Protein AF-0000000084950061 (afdb_homodimer)

Solvent-accessible surface area (backbone atoms only — not comparable to full-atom values): 11785 Å² total; per-residue (Å²): 130,71,84,54,41,37,56,68,56,45,36,63,72,48,74,65,34,63,68,57,48,50,51,53,51,51,47,45,62,62,45,47,62,55,38,48,52,46,24,52,50,12,60,75,69,65,34,33,67,55,20,30,55,36,42,61,65,45,42,60,56,29,56,42,35,48,30,58,68,43,36,54,43,43,51,50,52,44,52,50,34,63,52,48,64,46,48,68,47,43,56,51,44,46,51,52,33,51,50,50,50,51,49,23,37,54,50,46,26,65,76,66,70,98,131,75,84,54,43,36,56,66,55,45,36,62,72,47,73,65,36,64,67,58,48,51,50,52,51,50,47,45,61,62,46,46,61,55,40,49,54,47,25,51,50,14,60,75,66,65,34,33,68,55,20,31,55,37,44,62,64,46,41,60,58,29,56,43,35,48,30,59,69,42,35,55,43,42,52,51,51,44,52,50,35,64,52,49,67,46,48,70,46,42,57,50,43,47,50,53,33,51,50,50,49,51,48,24,36,53,50,47,26,64,74,66,71,97

InterPro domains:
  IPR008207 Signal transduction histidine kinase, phosphotransfer (Hpt) domain [PF01627] (23-104)
  IPR008207 Signal transduction histidine kinase, phosphotransfer (Hpt) domain [PS50894] (17-114)
  IPR036641 HPT domain superfamily [G3DSA:1.20.120.160] (5-112)
  IPR036641 HPT domain superfamily [SSF47226] (5-102)

Organism: Flavobacterium frigoris (strain PS1) (NCBI:txid1086011)

Structure (mmCIF, N/CA/C/O backbone):
data_AF-0000000084950061-model_v1
#
loop_
_entity.id
_entity.type
_entity.pdbx_description
1 polymer 'HPt domain-containing protein'
#
loop_
_atom_site.group_PDB
_atom_site.id
_atom_site.type_symbol
_atom_site.label_atom_id
_atom_site.label_alt_id
_atom_site.label_comp_id
_atom_site.label_asym_id
_atom_site.label_entity_id
_atom_site.label_seq_id
_atom_site.pdbx_PDB_ins_code
_atom_site.Cartn_x
_atom_site.Cartn_y
_atom_site.Cartn_z
_atom_site.occupancy
_atom_site.B_iso_or_equiv
_atom_site.auth_seq_id
_atom_site.auth_comp_id
_atom_site.auth_asym_id
_atom_site.auth_atom_id
_atom_site.pdbx_PDB_model_num
ATOM 1 N N . MET A 1 1 ? -12.312 32.562 20.562 1 65.56 1 MET A N 1
ATOM 2 C CA . MET A 1 1 ? -11.742 31.328 21.062 1 65.56 1 MET A CA 1
ATOM 3 C C . MET A 1 1 ? -11.297 30.422 19.906 1 65.56 1 MET A C 1
ATOM 5 O O . MET A 1 1 ? -11.922 30.422 18.844 1 65.56 1 MET A O 1
ATOM 9 N N . ALA A 1 2 ? -10.008 30.016 19.984 1 81.19 2 ALA A N 1
ATOM 10 C CA . ALA A 1 2 ? -9.461 29.219 18.891 1 81.19 2 ALA A CA 1
ATOM 11 C C . ALA A 1 2 ? -10.141 27.844 18.812 1 81.19 2 ALA A C 1
ATOM 13 O O . ALA A 1 2 ? -10.141 27.094 19.781 1 81.19 2 ALA A O 1
ATOM 14 N N . LEU A 1 3 ? -10.969 27.594 17.781 1 89 3 LEU A N 1
ATOM 15 C CA . LEU A 1 3 ? -11.68 26.344 17.578 1 89 3 LEU A CA 1
ATOM 16 C C . LEU A 1 3 ? -10.812 25.328 16.828 1 89 3 LEU A C 1
ATOM 18 O O . LEU A 1 3 ? -10.859 24.125 17.109 1 89 3 LEU A O 1
ATOM 22 N N . ASN A 1 4 ? -9.977 25.875 16.031 1 95.81 4 ASN A N 1
ATOM 23 C CA . ASN A 1 4 ? -9.281 24.984 15.109 1 95.81 4 ASN A CA 1
ATOM 24 C C . ASN A 1 4 ? -7.785 24.922 15.398 1 95.81 4 ASN A C 1
ATOM 26 O O . ASN A 1 4 ? -7.016 24.391 14.602 1 95.81 4 ASN A O 1
ATOM 30 N N . TYR A 1 5 ? -7.379 25.578 16.531 1 97.69 5 TYR A N 1
ATOM 31 C CA . TYR A 1 5 ? -5.984 25.5 16.938 1 97.69 5 TYR A CA 1
ATOM 32 C C . TYR A 1 5 ? -5.844 25.781 18.438 1 97.69 5 TYR A C 1
ATOM 34 O O . TYR A 1 5 ? -6.809 26.188 19.078 1 97.69 5 TYR A O 1
ATOM 42 N N . ASN A 1 6 ? -4.723 25.422 18.953 1 96.94 6 ASN A N 1
ATOM 43 C CA . ASN A 1 6 ? -4.398 25.672 20.359 1 96.94 6 ASN A CA 1
ATOM 44 C C . ASN A 1 6 ? -2.959 26.141 20.531 1 96.94 6 ASN A C 1
ATOM 46 O O . ASN A 1 6 ? -2.021 25.438 20.125 1 96.94 6 ASN A O 1
ATOM 50 N N . LEU A 1 7 ? -2.734 27.281 21.219 1 95.94 7 LEU A N 1
ATOM 51 C CA . LEU A 1 7 ? -1.405 27.875 21.281 1 95.94 7 LEU A CA 1
ATOM 52 C C . LEU A 1 7 ? -0.776 27.656 22.656 1 95.94 7 LEU A C 1
ATOM 54 O O . LEU A 1 7 ? 0.291 28.203 22.953 1 95.94 7 LEU A O 1
ATOM 58 N N . SER A 1 8 ? -1.409 26.844 23.5 1 95.38 8 SER A N 1
ATOM 59 C CA . SER A 1 8 ? -0.907 26.641 24.859 1 95.38 8 SER A CA 1
ATOM 60 C C . SER A 1 8 ? 0.552 26.188 24.859 1 95.38 8 SER A C 1
ATOM 62 O O . SER A 1 8 ? 1.372 26.719 25.609 1 95.38 8 SER A O 1
ATOM 64 N N . LYS A 1 9 ? 0.896 25.281 23.984 1 95.56 9 LYS A N 1
ATOM 65 C CA . LYS A 1 9 ? 2.262 24.766 23.906 1 95.56 9 LYS A CA 1
ATOM 66 C C . LYS A 1 9 ? 3.219 25.844 23.391 1 95.56 9 LYS A C 1
ATOM 68 O O . LYS A 1 9 ? 4.348 25.953 23.875 1 95.56 9 LYS A O 1
ATOM 73 N N . VAL A 1 10 ? 2.793 26.625 22.438 1 95.25 10 VAL A N 1
ATOM 74 C CA . VAL A 1 10 ? 3.633 27.656 21.844 1 95.25 10 VAL A CA 1
ATOM 75 C C . VAL A 1 10 ? 3.965 28.719 22.891 1 95.25 10 VAL A C 1
ATOM 77 O O . VAL A 1 10 ? 5.117 29.125 23.016 1 95.25 10 VAL A O 1
ATOM 80 N N . TYR A 1 11 ? 2.986 29.078 23.641 1 94.75 11 TYR A N 1
ATOM 81 C CA . TYR A 1 11 ? 3.205 30.094 24.672 1 94.75 11 TYR A CA 1
ATOM 82 C C . TYR A 1 11 ? 4.082 29.547 25.797 1 94.75 11 TYR A C 1
ATOM 84 O O . TYR A 1 11 ? 4.949 30.25 26.312 1 94.75 11 TYR A O 1
ATOM 92 N N . ALA A 1 12 ? 3.879 28.234 26.062 1 93.44 12 ALA A N 1
ATOM 93 C CA . ALA A 1 12 ? 4.684 27.609 27.109 1 93.44 12 ALA A CA 1
ATOM 94 C C . ALA A 1 12 ? 6.156 27.547 26.703 1 93.44 12 ALA A C 1
ATOM 96 O O . ALA A 1 12 ? 7.039 27.828 27.516 1 93.44 12 ALA A O 1
ATOM 97 N N . LEU A 1 13 ? 6.367 27.312 25.516 1 91.75 13 LEU A N 1
ATOM 98 C CA . LEU A 1 13 ? 7.723 27.172 25 1 91.75 13 LEU A CA 1
ATOM 99 C C . LEU A 1 13 ? 8.414 28.516 24.875 1 91.75 13 LEU A C 1
ATOM 101 O O . LEU A 1 13 ? 9.641 28.609 24.984 1 91.75 13 LEU A O 1
ATOM 105 N N . SER A 1 14 ? 7.676 29.469 24.625 1 89.62 14 SER A N 1
ATOM 106 C CA . SER A 1 14 ? 8.242 30.781 24.328 1 89.62 14 SER A CA 1
ATOM 107 C C . SER A 1 14 ? 8.234 31.672 25.562 1 89.62 14 SER A C 1
ATOM 109 O O . SER A 1 14 ? 8.648 32.844 25.516 1 89.62 14 SER A O 1
ATOM 111 N N . ASP A 1 15 ? 7.863 31.188 26.734 1 92 15 ASP A N 1
ATOM 112 C CA . ASP A 1 15 ? 7.672 32 27.938 1 92 15 ASP A CA 1
ATOM 113 C C . ASP A 1 15 ? 6.828 33.219 27.625 1 92 15 ASP A C 1
ATOM 115 O O . ASP A 1 15 ? 7.242 34.344 27.922 1 92 15 ASP A O 1
ATOM 119 N N . ASN A 1 16 ? 5.73 32.969 26.828 1 89.44 16 ASN A N 1
ATOM 120 C CA . ASN A 1 16 ? 4.711 33.969 26.5 1 89.44 16 ASN A CA 1
ATOM 121 C C . ASN A 1 16 ? 5.277 35.094 25.641 1 89.44 16 ASN A C 1
ATOM 123 O O . ASN A 1 16 ? 4.941 36.281 25.828 1 89.44 16 ASN A O 1
ATOM 127 N N . ASP A 1 17 ? 6.18 34.812 24.766 1 91.44 17 ASP A N 1
ATOM 128 C CA . ASP A 1 17 ? 6.75 35.75 23.812 1 91.44 17 ASP A CA 1
ATOM 129 C C . ASP A 1 17 ? 5.855 35.906 22.578 1 91.44 17 ASP A C 1
ATOM 131 O O . ASP A 1 17 ? 5.875 35.031 21.688 1 91.44 17 ASP A O 1
ATOM 135 N N . SER A 1 18 ? 5.137 36.969 22.469 1 91.69 18 SER A N 1
ATOM 136 C CA . SER A 1 18 ? 4.184 37.219 21.391 1 91.69 18 SER A CA 1
ATOM 137 C C . SER A 1 18 ? 4.879 37.281 20.047 1 91.69 18 SER A C 1
ATOM 139 O O . SER A 1 18 ? 4.305 36.906 19.016 1 91.69 18 SER A O 1
ATOM 141 N N . GLU A 1 19 ? 6.055 37.812 20.094 1 93.88 19 GLU A N 1
ATOM 142 C CA . GLU A 1 19 ? 6.812 37.875 18.844 1 93.88 19 GLU A CA 1
ATOM 143 C C . GLU A 1 19 ? 7.129 36.469 18.328 1 93.88 19 GLU A C 1
ATOM 145 O O . GLU A 1 19 ? 7.016 36.219 17.125 1 93.88 19 GLU A O 1
ATOM 150 N N . PHE A 1 20 ? 7.547 35.656 19.234 1 93.56 20 PHE A N 1
ATOM 151 C CA . PHE A 1 20 ? 7.82 34.25 18.891 1 93.56 20 PHE A CA 1
ATOM 152 C C . PHE A 1 20 ? 6.559 33.562 18.375 1 93.56 20 PHE A C 1
ATOM 154 O O . PHE A 1 20 ? 6.605 32.844 17.391 1 93.56 20 PHE A O 1
ATOM 161 N N . VAL A 1 21 ? 5.457 33.719 19.016 1 94.5 21 VAL A N 1
ATOM 162 C CA . VAL A 1 21 ? 4.184 33.125 18.625 1 94.5 21 VAL A CA 1
ATOM 163 C C . VAL A 1 21 ? 3.828 33.562 17.203 1 94.5 21 VAL A C 1
ATOM 165 O O . VAL A 1 21 ? 3.467 32.719 16.375 1 94.5 21 VAL A O 1
ATOM 168 N N . ASN A 1 22 ? 3.955 34.875 16.969 1 95 22 ASN A N 1
ATOM 169 C CA . ASN A 1 22 ? 3.633 35.406 15.641 1 95 22 ASN A CA 1
ATOM 170 C C . ASN A 1 22 ? 4.516 34.781 14.562 1 95 22 ASN A C 1
ATOM 172 O O . ASN A 1 22 ? 4.055 34.531 13.445 1 95 22 ASN A O 1
ATOM 176 N N . GLU A 1 23 ? 5.742 34.562 14.914 1 94.69 23 GLU A N 1
ATOM 177 C CA . GLU A 1 23 ? 6.656 33.906 13.969 1 94.69 23 GLU A CA 1
ATOM 178 C C . GLU A 1 23 ? 6.199 32.5 13.617 1 94.69 23 GLU A C 1
ATOM 180 O O . GLU A 1 23 ? 6.188 32.125 12.445 1 94.69 23 GLU A O 1
ATOM 185 N N . ILE A 1 24 ? 5.883 31.797 14.617 1 95.31 24 ILE A N 1
ATOM 186 C CA . ILE A 1 24 ? 5.445 30.422 14.422 1 95.31 24 ILE A CA 1
ATOM 187 C C . ILE A 1 24 ? 4.16 30.391 13.602 1 95.31 24 ILE A C 1
ATOM 189 O O . ILE A 1 24 ? 4.016 29.578 12.68 1 95.31 24 ILE A O 1
ATOM 193 N N . LEU A 1 25 ? 3.223 31.25 13.93 1 96.81 25 LEU A N 1
ATOM 194 C CA . LEU A 1 25 ? 1.946 31.297 13.227 1 96.81 25 LEU A CA 1
ATOM 195 C C . LEU A 1 25 ? 2.148 31.688 11.766 1 96.81 25 LEU A C 1
ATOM 197 O O . LEU A 1 25 ? 1.492 31.141 10.875 1 96.81 25 LEU A O 1
ATOM 201 N N . THR A 1 26 ? 3.031 32.625 11.57 1 96.81 26 THR A N 1
ATOM 202 C CA . THR A 1 26 ? 3.318 33.062 10.203 1 96.81 26 THR A CA 1
ATOM 203 C C . THR A 1 26 ? 3.908 31.906 9.391 1 96.81 26 THR A C 1
ATOM 205 O O . THR A 1 26 ? 3.506 31.688 8.25 1 96.81 26 THR A O 1
ATOM 208 N N . LEU A 1 27 ? 4.828 31.219 10.023 1 95.19 27 LEU A N 1
ATOM 209 C CA . LEU A 1 27 ? 5.406 30.047 9.359 1 95.19 27 LEU A CA 1
ATOM 210 C C . LEU A 1 27 ? 4.336 29.016 9.055 1 95.19 27 LEU A C 1
ATOM 212 O O . LEU A 1 27 ? 4.316 28.438 7.965 1 95.19 27 LEU A O 1
ATOM 216 N N . PHE A 1 28 ? 3.492 28.812 9.945 1 97.75 28 PHE A N 1
ATOM 217 C CA . PHE A 1 28 ? 2.422 27.828 9.781 1 97.75 28 PHE A CA 1
ATOM 218 C C . PHE A 1 28 ? 1.52 28.203 8.609 1 97.75 28 PHE A C 1
ATOM 220 O O . PHE A 1 28 ? 1.294 27.391 7.707 1 97.75 28 PHE A O 1
ATOM 227 N N . VAL A 1 29 ? 1.008 29.422 8.555 1 97.81 29 VAL A N 1
ATOM 228 C CA . VAL A 1 29 ? -0.005 29.828 7.586 1 97.81 29 VAL A CA 1
ATOM 229 C C . VAL A 1 29 ? 0.624 29.953 6.199 1 97.81 29 VAL A C 1
ATOM 231 O O . VAL A 1 29 ? -0.071 29.844 5.184 1 97.81 29 VAL A O 1
ATOM 234 N N . THR A 1 30 ? 1.966 30.094 6.125 1 96.81 30 THR A N 1
ATOM 235 C CA . THR A 1 30 ? 2.604 30.312 4.832 1 96.81 30 THR A CA 1
ATOM 236 C C . THR A 1 30 ? 3.229 29.016 4.316 1 96.81 30 THR A C 1
ATOM 238 O O . THR A 1 30 ? 3.109 28.688 3.133 1 96.81 30 THR A O 1
ATOM 241 N N . GLU A 1 31 ? 3.814 28.188 5.168 1 97 31 GLU A N 1
ATOM 242 C CA . GLU A 1 31 ? 4.633 27.062 4.715 1 97 31 GLU A CA 1
ATOM 243 C C . GLU A 1 31 ? 3.852 25.75 4.766 1 97 31 GLU A C 1
ATOM 245 O O . GLU A 1 31 ? 3.949 24.922 3.852 1 97 31 GLU A O 1
ATOM 250 N N . VAL A 1 32 ? 3.047 25.531 5.801 1 97.69 32 VAL A N 1
ATOM 251 C CA . VAL A 1 32 ? 2.422 24.234 6.035 1 97.69 32 VAL A CA 1
ATOM 252 C C . VAL A 1 32 ? 1.444 23.922 4.906 1 97.69 32 VAL A C 1
ATOM 254 O O . VAL A 1 32 ? 1.427 22.812 4.383 1 97.69 32 VAL A O 1
ATOM 257 N N . PRO A 1 33 ? 0.64 24.875 4.387 1 97.19 33 PRO A N 1
ATOM 258 C CA . PRO A 1 33 ? -0.224 24.578 3.244 1 97.19 33 PRO A CA 1
ATOM 259 C C . PRO A 1 33 ? 0.564 24.172 2 1 97.19 33 PRO A C 1
ATOM 261 O O . PRO A 1 33 ? 0.126 23.297 1.245 1 97.19 33 PRO A O 1
ATOM 264 N N . GLU A 1 34 ? 1.703 24.781 1.8 1 97.06 34 GLU A N 1
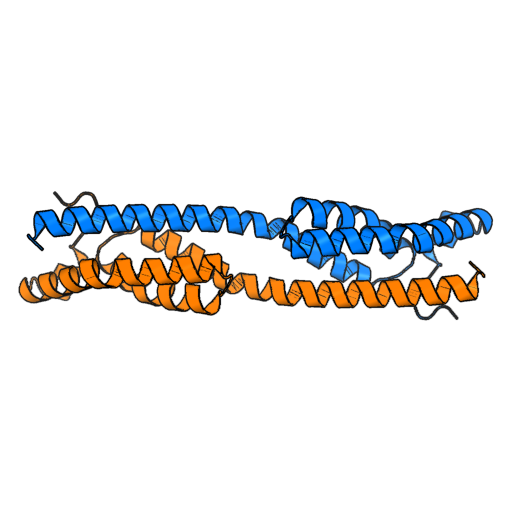ATOM 265 C CA . GLU A 1 34 ? 2.551 24.406 0.673 1 97.06 34 GLU A CA 1
ATOM 266 C C . GLU A 1 34 ? 3.094 22.984 0.837 1 97.06 34 GLU A C 1
ATOM 268 O O . GLU A 1 34 ? 3.162 22.234 -0.13 1 97.06 34 GLU A O 1
ATOM 273 N N . ASP A 1 35 ? 3.502 22.719 2.059 1 97.88 35 ASP A N 1
ATOM 274 C CA . ASP A 1 35 ? 4.008 21.375 2.342 1 97.88 35 ASP A CA 1
ATOM 275 C C . ASP A 1 35 ? 2.916 20.328 2.148 1 97.88 35 ASP A C 1
ATOM 277 O O . ASP A 1 35 ? 3.189 19.219 1.68 1 97.88 35 ASP A O 1
ATOM 281 N N . LEU A 1 36 ? 1.672 20.656 2.469 1 97.25 36 LEU A N 1
ATOM 282 C CA . LEU A 1 36 ? 0.536 19.766 2.256 1 97.25 36 LEU A CA 1
ATOM 283 C C . LEU A 1 36 ? 0.372 19.438 0.776 1 97.25 36 LEU A C 1
ATOM 285 O O . LEU A 1 36 ? 0.065 18.297 0.42 1 97.25 36 LEU A O 1
ATOM 289 N N . ALA A 1 37 ? 0.561 20.406 -0.074 1 96.69 37 ALA A N 1
ATOM 290 C CA . ALA A 1 37 ? 0.469 20.172 -1.514 1 96.69 37 ALA A CA 1
ATOM 291 C C . ALA A 1 37 ? 1.509 19.156 -1.979 1 96.69 37 ALA A C 1
ATOM 293 O O . ALA A 1 37 ? 1.237 18.344 -2.865 1 96.69 37 ALA A O 1
ATOM 294 N N . GLN A 1 38 ? 2.674 19.25 -1.351 1 96.88 38 GLN A N 1
ATOM 295 C CA . GLN A 1 38 ? 3.734 18.297 -1.688 1 96.88 38 GLN A CA 1
ATOM 296 C C . GLN A 1 38 ? 3.381 16.891 -1.235 1 96.88 38 GLN A C 1
ATOM 298 O O . GLN A 1 38 ? 3.688 15.914 -1.925 1 96.88 38 GLN A O 1
ATOM 303 N N . ILE A 1 39 ? 2.75 16.766 -0.145 1 96.38 39 ILE A N 1
ATOM 304 C CA . ILE A 1 39 ? 2.285 15.461 0.324 1 96.38 39 ILE A CA 1
ATOM 305 C C . ILE A 1 39 ? 1.285 14.883 -0.673 1 96.38 39 ILE A C 1
ATOM 307 O O . ILE A 1 39 ? 1.389 13.711 -1.058 1 96.38 39 ILE A O 1
ATOM 311 N N . LYS A 1 40 ? 0.357 15.75 -1.06 1 95.38 40 LYS A N 1
ATOM 312 C CA . LYS A 1 40 ? -0.641 15.328 -2.037 1 95.38 40 LYS A CA 1
ATOM 313 C C . LYS A 1 40 ? 0.023 14.812 -3.312 1 95.38 40 LYS A C 1
ATOM 315 O O . LYS A 1 40 ? -0.372 13.773 -3.85 1 95.38 40 LYS A O 1
ATOM 320 N N . GLU A 1 41 ? 0.97 15.555 -3.746 1 94.62 41 GLU A N 1
ATOM 321 C CA . GLU A 1 41 ? 1.699 15.156 -4.945 1 94.62 41 GLU A CA 1
ATOM 322 C C . GLU A 1 41 ? 2.381 13.805 -4.758 1 94.62 41 GLU A C 1
ATOM 324 O O . GLU A 1 41 ? 2.365 12.969 -5.656 1 94.62 41 GLU A O 1
ATOM 329 N N . GLY A 1 42 ? 3.002 13.641 -3.598 1 90.12 42 GLY A N 1
ATOM 330 C CA . GLY A 1 42 ? 3.635 12.367 -3.297 1 90.12 42 GLY A CA 1
ATOM 331 C C . GLY A 1 42 ? 2.656 11.211 -3.277 1 90.12 42 GLY A C 1
ATOM 332 O O . GLY A 1 42 ? 2.951 10.133 -3.805 1 90.12 42 GLY A O 1
ATOM 333 N N . ILE A 1 43 ? 1.479 11.422 -2.748 1 86 43 ILE A N 1
ATOM 334 C CA . ILE A 1 43 ? 0.444 10.391 -2.695 1 86 43 ILE A CA 1
ATOM 335 C C . ILE A 1 43 ? -0.021 10.055 -4.109 1 86 43 ILE A C 1
ATOM 337 O O . ILE A 1 43 ? -0.125 8.883 -4.469 1 86 43 ILE A O 1
ATOM 341 N N . LYS A 1 44 ? -0.208 11.086 -4.883 1 84.12 44 LYS A N 1
ATOM 342 C CA . LYS A 1 44 ? -0.708 10.906 -6.242 1 84.12 44 LYS A CA 1
ATOM 343 C C . LYS A 1 44 ? 0.292 10.133 -7.098 1 84.12 44 LYS A C 1
ATOM 345 O O . LYS A 1 44 ? -0.093 9.258 -7.875 1 84.12 44 LYS A O 1
ATOM 350 N N . LYS A 1 45 ? 1.522 10.422 -6.93 1 81.94 45 LYS A N 1
ATOM 351 C CA . LYS A 1 45 ? 2.572 9.836 -7.758 1 81.94 45 LYS A CA 1
ATOM 352 C C . LYS A 1 45 ? 3.119 8.555 -7.125 1 81.94 45 LYS A C 1
ATOM 354 O O . LYS A 1 45 ? 4.098 7.984 -7.613 1 81.94 45 LYS A O 1
ATOM 359 N N . LYS A 1 46 ? 2.619 8.203 -5.941 1 75.69 46 LYS A N 1
ATOM 360 C CA . LYS A 1 46 ? 3.072 7.039 -5.184 1 75.69 46 LYS A CA 1
ATOM 361 C C . LYS A 1 46 ? 4.539 7.18 -4.789 1 75.69 46 LYS A C 1
ATOM 363 O O . LYS A 1 46 ? 5.281 6.199 -4.781 1 75.69 46 LYS A O 1
ATOM 368 N N . ASP A 1 47 ? 4.98 8.328 -4.781 1 83.5 47 ASP A N 1
ATOM 369 C CA . ASP A 1 47 ? 6.297 8.625 -4.234 1 83.5 47 ASP A CA 1
ATOM 370 C C . ASP A 1 47 ? 6.258 8.68 -2.707 1 83.5 47 ASP A C 1
ATOM 372 O O . ASP A 1 47 ? 6.164 9.766 -2.123 1 83.5 47 ASP A O 1
ATOM 376 N N . HIS A 1 48 ? 6.348 7.508 -2.104 1 84.62 48 HIS A N 1
ATOM 377 C CA . HIS A 1 48 ? 6.188 7.355 -0.662 1 84.62 48 HIS A CA 1
ATOM 378 C C . HIS A 1 48 ? 7.254 8.141 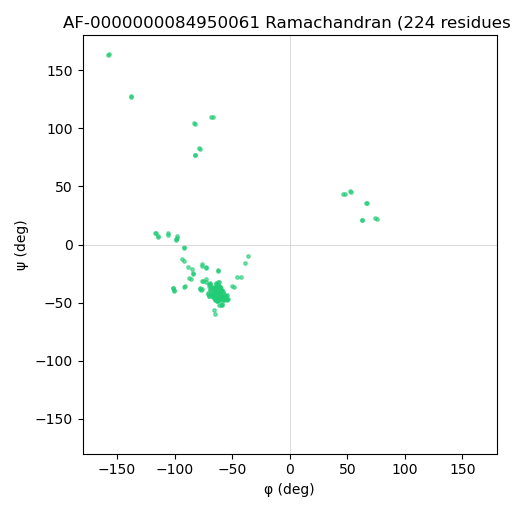0.096 1 84.62 48 HIS A C 1
ATOM 380 O O . HIS A 1 48 ? 6.973 8.727 1.144 1 84.62 48 HIS A O 1
ATOM 386 N N . LYS A 1 49 ? 8.422 8.062 -0.512 1 88.5 49 LYS A N 1
ATOM 387 C CA . LYS A 1 49 ? 9.523 8.773 0.135 1 88.5 49 LYS A CA 1
ATOM 388 C C . LYS A 1 49 ? 9.242 10.273 0.2 1 88.5 49 LYS A C 1
ATOM 390 O O . LYS A 1 49 ? 9.461 10.906 1.235 1 88.5 49 LYS A O 1
ATOM 395 N N . HIS A 1 50 ? 8.766 10.812 -0.89 1 93.56 50 HIS A N 1
ATOM 396 C CA . HIS A 1 50 ? 8.43 12.227 -0.98 1 93.56 50 HIS A CA 1
ATOM 397 C C . HIS A 1 50 ? 7.305 12.594 -0.019 1 93.56 50 HIS A C 1
ATOM 399 O O . HIS A 1 50 ? 7.406 13.57 0.724 1 93.56 50 HIS A O 1
ATOM 405 N N . ALA A 1 51 ? 6.215 11.828 0.007 1 93.19 51 ALA A N 1
ATOM 406 C CA . ALA A 1 51 ? 5.09 12.055 0.91 1 93.19 51 ALA A CA 1
ATOM 407 C C . ALA A 1 51 ? 5.535 11.992 2.367 1 93.19 51 ALA A C 1
ATOM 409 O O . ALA A 1 51 ? 5.141 12.836 3.18 1 93.19 51 ALA A O 1
ATOM 410 N N . TYR A 1 52 ? 6.43 11.062 2.66 1 93.88 52 TYR A N 1
ATOM 411 C CA . TYR A 1 52 ? 6.926 10.906 4.023 1 93.88 52 TYR A CA 1
ATOM 412 C C . TYR A 1 52 ? 7.715 12.133 4.461 1 93.88 52 TYR A C 1
ATOM 414 O O . TYR A 1 52 ? 7.523 12.641 5.57 1 93.88 52 TYR A O 1
ATOM 422 N N . ALA A 1 53 ? 8.609 12.555 3.615 1 96.12 53 ALA A N 1
ATOM 423 C CA . ALA A 1 53 ? 9.484 13.672 3.949 1 96.12 53 ALA A CA 1
ATOM 424 C C . ALA A 1 53 ? 8.68 14.914 4.336 1 96.12 53 ALA A C 1
ATOM 426 O O . ALA A 1 53 ? 8.969 15.562 5.344 1 96.12 53 ALA A O 1
ATOM 427 N N . TYR A 1 54 ? 7.688 15.203 3.596 1 97.69 54 TYR A N 1
ATOM 428 C CA . TYR A 1 54 ? 6.902 16.406 3.852 1 97.69 54 TYR A CA 1
ATOM 429 C C . TYR A 1 54 ? 5.938 16.188 5.016 1 97.69 54 TYR A C 1
ATOM 431 O O . TYR A 1 54 ? 5.676 17.109 5.793 1 97.69 54 TYR A O 1
ATOM 439 N N . ALA A 1 55 ? 5.379 14.992 5.117 1 96.94 55 ALA A N 1
ATOM 440 C CA . ALA A 1 55 ? 4.562 14.672 6.289 1 96.94 55 ALA A CA 1
ATOM 441 C C . ALA A 1 55 ? 5.367 14.836 7.574 1 96.94 55 ALA A C 1
ATOM 443 O O . ALA A 1 55 ? 4.898 15.461 8.531 1 96.94 55 ALA A O 1
ATOM 444 N N . HIS A 1 56 ? 6.578 14.328 7.582 1 96.81 56 HIS A N 1
ATOM 445 C CA . HIS A 1 56 ? 7.473 14.375 8.734 1 96.81 56 HIS A CA 1
ATOM 446 C C . HIS A 1 56 ? 7.848 15.812 9.07 1 96.81 56 HIS A C 1
ATOM 448 O O . HIS A 1 56 ? 8.016 16.156 10.25 1 96.81 56 HIS A O 1
ATOM 454 N N . LYS A 1 57 ? 7.953 16.625 8.047 1 97.31 57 LYS A N 1
ATOM 455 C CA . LYS A 1 57 ? 8.328 18.031 8.188 1 97.31 57 LYS A CA 1
ATOM 456 C C . LYS A 1 57 ? 7.242 18.812 8.922 1 97.31 57 LYS A C 1
ATOM 458 O O . LYS A 1 57 ? 7.543 19.672 9.75 1 97.31 57 LYS A O 1
ATOM 463 N N . ILE A 1 58 ? 5.945 18.5 8.633 1 97.31 58 ILE A N 1
ATOM 464 C CA . ILE A 1 58 ? 4.895 19.359 9.18 1 97.31 58 ILE A CA 1
ATOM 465 C C . ILE A 1 58 ? 4.406 18.781 10.508 1 97.31 58 ILE A C 1
ATOM 467 O O . ILE A 1 58 ? 3.717 19.469 11.266 1 97.31 58 ILE A O 1
ATOM 471 N N . LYS A 1 59 ? 4.773 17.594 10.805 1 97.31 59 LYS A N 1
ATOM 472 C CA . LYS A 1 59 ? 4.305 16.859 11.977 1 97.31 59 LYS A CA 1
ATOM 473 C C . LYS A 1 59 ? 4.555 17.672 13.258 1 97.31 59 LYS A C 1
ATOM 475 O O . LYS A 1 59 ? 3.639 17.875 14.047 1 97.31 59 LYS A O 1
ATOM 480 N N . PRO A 1 60 ? 5.746 18.25 13.484 1 96.62 60 PRO A N 1
ATOM 481 C CA . PRO A 1 60 ? 6 18.984 14.719 1 96.62 60 PRO A CA 1
ATOM 482 C C . PRO A 1 60 ? 5.145 20.25 14.836 1 96.62 60 PRO A C 1
ATOM 484 O O . PRO A 1 60 ? 4.719 20.609 15.938 1 96.62 60 PRO A O 1
ATOM 487 N N . THR A 1 61 ? 4.93 20.891 13.758 1 96.88 61 THR A N 1
ATOM 488 C CA . THR A 1 61 ? 4.137 22.125 13.758 1 96.88 61 THR A CA 1
ATOM 489 C C . THR A 1 61 ? 2.689 21.828 14.148 1 96.88 61 THR A C 1
ATOM 491 O O . THR A 1 61 ? 2.07 22.594 14.891 1 96.88 61 THR A O 1
ATOM 494 N N . LEU A 1 62 ? 2.182 20.703 13.688 1 97.5 62 LEU A N 1
ATOM 495 C CA . LEU A 1 62 ? 0.821 20.297 14.031 1 97.5 62 LEU A CA 1
ATOM 496 C C . LEU A 1 62 ? 0.693 20.031 15.523 1 97.5 62 LEU A C 1
ATOM 498 O O . LEU A 1 62 ? -0.307 20.406 16.141 1 97.5 62 LEU A O 1
ATOM 502 N N . ASP A 1 63 ? 1.7 19.406 16.047 1 96.81 63 ASP A N 1
ATOM 503 C CA . ASP A 1 63 ? 1.729 19.156 17.484 1 96.81 63 ASP A CA 1
ATOM 504 C C . ASP A 1 63 ? 1.778 20.469 18.266 1 96.81 63 ASP A C 1
ATOM 506 O O . ASP A 1 63 ? 1.026 20.656 19.219 1 96.81 63 ASP A O 1
ATOM 510 N N . LEU A 1 64 ? 2.617 21.406 17.859 1 96.12 64 LEU A N 1
ATOM 511 C CA . LEU A 1 64 ? 2.816 22.688 18.531 1 96.12 64 LEU A CA 1
ATOM 512 C C . LEU A 1 64 ? 1.526 23.5 18.531 1 96.12 64 LEU A C 1
ATOM 514 O O . LEU A 1 64 ? 1.232 24.203 19.516 1 96.12 64 LEU A O 1
ATOM 518 N N . LEU A 1 65 ? 0.744 23.344 17.5 1 97.44 65 LEU A N 1
ATOM 519 C CA . LEU A 1 65 ? -0.432 24.188 17.359 1 97.44 65 LEU A CA 1
ATOM 520 C C . LEU A 1 65 ? -1.688 23.469 17.828 1 97.44 65 LEU A C 1
ATOM 522 O O . LEU A 1 65 ? -2.801 23.969 17.672 1 97.44 65 LEU A O 1
ATOM 526 N N . GLY A 1 66 ? -1.478 22.281 18.359 1 97 66 GLY A N 1
ATOM 527 C CA . GLY A 1 66 ? -2.572 21.547 18.984 1 97 66 GLY A CA 1
ATOM 528 C C . GLY A 1 66 ? -3.541 20.953 17.984 1 97 66 GLY A C 1
ATOM 529 O O . GLY A 1 66 ? -4.727 20.781 18.281 1 97 66 GLY A O 1
ATOM 530 N N . LEU A 1 67 ? -3.127 20.75 16.828 1 97.12 67 LEU A N 1
ATOM 531 C CA . LEU A 1 67 ? -3.943 20.047 15.844 1 97.12 67 LEU A CA 1
ATOM 532 C C . LEU A 1 67 ? -3.82 18.531 16.016 1 97.12 67 LEU A C 1
ATOM 534 O O . LEU A 1 67 ? -3.234 17.844 15.18 1 97.12 67 LEU A O 1
ATOM 538 N N . ASN A 1 68 ? -4.496 18.016 17.016 1 96.06 68 ASN A N 1
ATOM 539 C CA . ASN A 1 68 ? -4.266 16.656 17.484 1 96.06 68 ASN A CA 1
ATOM 540 C C . ASN A 1 68 ? -4.781 15.617 16.5 1 96.06 68 ASN A C 1
ATOM 542 O O . ASN A 1 68 ? -4.129 14.602 16.266 1 96.06 68 ASN A O 1
ATOM 546 N N . VAL A 1 69 ? -5.945 15.867 15.945 1 95.62 69 VAL A N 1
ATOM 547 C CA . VAL A 1 69 ? -6.504 14.914 14.992 1 95.62 69 VAL A CA 1
ATOM 548 C C . VAL A 1 69 ? -5.621 14.852 13.75 1 95.62 69 VAL A C 1
ATOM 550 O O . VAL A 1 69 ? -5.273 13.766 13.281 1 95.62 69 VAL A O 1
ATOM 553 N N . ALA A 1 70 ? -5.242 16.016 13.234 1 97.12 70 ALA A N 1
ATOM 554 C CA . ALA A 1 70 ? -4.352 16.062 12.078 1 97.12 70 ALA A CA 1
ATOM 555 C C . ALA A 1 70 ? -3.014 15.398 12.398 1 97.12 70 ALA A C 1
ATOM 557 O O . ALA A 1 70 ? -2.428 14.727 11.539 1 97.12 70 ALA A O 1
ATOM 558 N N . PHE A 1 71 ? -2.52 15.57 13.633 1 96.81 71 PHE A N 1
ATOM 559 C CA . PHE A 1 71 ? -1.268 14.969 14.07 1 96.81 71 PHE A CA 1
ATOM 560 C C . PHE A 1 71 ? -1.352 13.445 14 1 96.81 71 PHE A C 1
ATOM 562 O O . PHE A 1 71 ? -0.467 12.797 13.438 1 96.81 71 PHE A O 1
ATOM 569 N N . GLU A 1 72 ? -2.393 12.859 14.477 1 95.56 72 GLU A N 1
ATOM 570 C CA . GLU A 1 72 ? -2.58 11.414 14.445 1 95.56 72 GLU A CA 1
ATOM 571 C C . GLU A 1 72 ? -2.701 10.906 13.008 1 95.56 72 GLU A C 1
ATOM 573 O O . GLU A 1 72 ? -2.189 9.836 12.68 1 95.56 72 GLU A O 1
ATOM 578 N N . GLU A 1 73 ? -3.379 11.688 12.25 1 95.75 73 GLU A N 1
ATOM 579 C CA . GLU A 1 73 ? -3.582 11.289 10.867 1 95.75 73 GLU A CA 1
ATOM 580 C C . GLU A 1 73 ? -2.281 11.367 10.07 1 95.75 73 GLU A C 1
ATOM 582 O O . GLU A 1 73 ? -2.049 10.57 9.164 1 95.75 73 GLU A O 1
ATOM 587 N N . ILE A 1 74 ? -1.411 12.336 10.398 1 96.62 74 ILE A N 1
ATOM 588 C CA . ILE A 1 74 ? -0.097 12.414 9.773 1 96.62 74 ILE A CA 1
ATOM 589 C C . ILE A 1 74 ? 0.717 11.172 10.117 1 96.62 74 ILE A C 1
ATOM 591 O O . ILE A 1 74 ? 1.474 10.664 9.289 1 96.62 74 ILE A O 1
ATOM 595 N N . LEU A 1 75 ? 0.565 10.711 11.375 1 93.81 75 LEU A N 1
ATOM 596 C CA . LEU A 1 75 ? 1.236 9.477 11.781 1 93.81 75 LEU A CA 1
ATOM 597 C C . LEU A 1 75 ? 0.765 8.297 10.93 1 93.81 75 LEU A C 1
ATOM 599 O O . LEU A 1 75 ? 1.567 7.449 10.539 1 93.81 75 LEU A O 1
ATOM 603 N N . GLN A 1 76 ? -0.514 8.305 10.609 1 88.12 76 GLN A N 1
ATOM 604 C CA . GLN A 1 76 ? -1.062 7.27 9.742 1 88.12 76 GLN A CA 1
ATOM 605 C C . GLN A 1 76 ? -0.482 7.367 8.336 1 88.12 76 GLN A C 1
ATOM 607 O O . GLN A 1 76 ? -0.158 6.348 7.723 1 88.12 76 GLN A O 1
ATOM 612 N N . LEU A 1 77 ? -0.42 8.547 7.863 1 90.62 77 LEU A N 1
ATOM 613 C CA . LEU A 1 77 ? 0.147 8.789 6.543 1 90.62 77 LEU A CA 1
ATOM 614 C C . LEU A 1 77 ? 1.604 8.344 6.488 1 90.62 77 LEU A C 1
ATOM 616 O O . LEU A 1 77 ? 2.02 7.68 5.531 1 90.62 77 LEU A O 1
ATOM 620 N N . GLU A 1 78 ? 2.385 8.695 7.578 1 90.94 78 GLU A N 1
ATOM 621 C CA . GLU A 1 78 ? 3.779 8.266 7.645 1 90.94 78 GLU A CA 1
ATOM 622 C C . GLU A 1 78 ? 3.889 6.746 7.66 1 90.94 78 GLU A C 1
ATOM 624 O O . GLU A 1 78 ? 4.762 6.172 7.004 1 90.94 78 GLU A O 1
ATOM 629 N N . ALA A 1 79 ? 3.031 6.074 8.312 1 83.62 79 ALA A N 1
ATOM 630 C CA . ALA A 1 79 ? 3.016 4.617 8.375 1 83.62 79 ALA A CA 1
ATOM 631 C C . ALA A 1 79 ? 2.734 4.008 7.008 1 83.62 79 ALA A C 1
ATOM 633 O O . ALA A 1 79 ? 3.363 3.023 6.617 1 83.62 79 ALA A O 1
ATOM 634 N N . TRP A 1 80 ? 1.836 4.629 6.363 1 80.19 80 TRP A N 1
ATOM 635 C CA . TRP A 1 80 ? 1.483 4.168 5.023 1 80.19 80 TRP A CA 1
ATOM 636 C C . TRP A 1 80 ? 2.684 4.254 4.086 1 80.19 80 TRP A C 1
ATOM 638 O O . TRP A 1 80 ? 2.893 3.367 3.254 1 80.19 80 TRP A O 1
ATOM 648 N N . THR A 1 81 ? 3.395 5.359 4.152 1 82.31 81 THR A N 1
ATOM 649 C CA . THR A 1 81 ? 4.531 5.547 3.258 1 82.31 81 THR A CA 1
ATOM 650 C C . THR A 1 81 ? 5.59 4.477 3.504 1 82.31 81 THR A C 1
ATOM 652 O O . THR A 1 81 ? 6.402 4.184 2.623 1 82.31 81 THR A O 1
ATOM 655 N N . LYS A 1 82 ? 5.586 3.902 4.621 1 75.44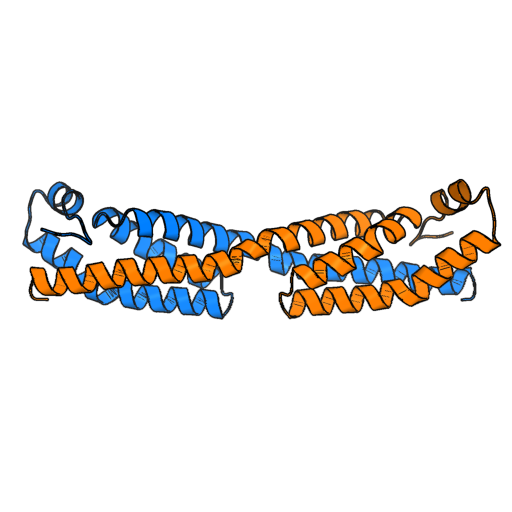 82 LYS A N 1
ATOM 656 C CA . LYS A 1 82 ? 6.57 2.881 4.965 1 75.44 82 LYS A CA 1
ATOM 657 C C . LYS A 1 82 ? 6.141 1.509 4.449 1 75.44 82 LYS A C 1
ATOM 659 O O . LYS A 1 82 ? 6.973 0.622 4.258 1 75.44 82 LYS A O 1
ATOM 664 N N . THR A 1 83 ? 4.883 1.352 4.281 1 64.75 83 THR A N 1
ATOM 665 C CA . THR A 1 83 ? 4.355 0.063 3.848 1 64.75 83 THR A CA 1
ATOM 666 C C . THR A 1 83 ? 4.598 -0.146 2.355 1 64.75 83 THR A C 1
ATOM 668 O O . THR A 1 83 ? 4.738 -1.281 1.896 1 64.75 83 THR A O 1
ATOM 671 N N . GLU A 1 84 ? 4.469 0.94 1.432 1 56.47 84 GLU A N 1
ATOM 672 C CA . GLU A 1 84 ? 4.629 0.811 -0.013 1 56.47 84 GLU A CA 1
ATOM 673 C C . GLU A 1 84 ? 5.906 0.051 -0.361 1 56.47 84 GLU A C 1
ATOM 675 O O . GLU A 1 84 ? 5.957 -0.66 -1.367 1 56.47 84 GLU A O 1
ATOM 680 N N . GLY A 1 85 ? 6.934 0.25 0.374 1 54.19 85 GLY A N 1
ATOM 681 C CA . GLY A 1 85 ? 8.047 -0.643 0.08 1 54.19 85 GLY A CA 1
ATOM 682 C C . GLY A 1 85 ? 7.605 -2.061 -0.234 1 54.19 85 GLY A C 1
ATOM 683 O O . GLY A 1 85 ? 8.234 -2.748 -1.038 1 54.19 85 GLY A O 1
ATOM 684 N N . LYS A 1 86 ? 6.457 -2.215 0.133 1 57.97 86 LYS A N 1
ATOM 685 C CA . LYS A 1 86 ? 6.004 -3.594 -0.011 1 57.97 86 LYS A CA 1
ATOM 686 C C . LYS A 1 86 ? 5.48 -3.855 -1.421 1 57.97 86 LYS A C 1
ATOM 688 O O . LYS A 1 86 ? 5.492 -4.996 -1.892 1 57.97 86 LYS A O 1
ATOM 693 N N . LYS A 1 87 ? 5.102 -2.666 -2.127 1 60.5 87 LYS A N 1
ATOM 694 C CA . LYS A 1 87 ? 4.633 -2.879 -3.494 1 60.5 87 LYS A CA 1
ATOM 695 C C . LYS A 1 87 ? 5.758 -3.412 -4.379 1 60.5 87 LYS A C 1
ATOM 697 O O . LYS A 1 87 ? 5.555 -4.352 -5.152 1 60.5 87 LYS A O 1
ATOM 702 N N . LYS A 1 88 ? 6.902 -2.584 -4.41 1 59.72 88 LYS A N 1
ATOM 703 C CA . LYS A 1 88 ? 8.047 -3.09 -5.164 1 59.72 88 LYS A CA 1
ATOM 704 C C . LYS A 1 88 ? 8.312 -4.555 -4.832 1 59.72 88 LYS A C 1
ATOM 706 O O . LYS A 1 88 ? 8.586 -5.359 -5.727 1 59.72 88 LYS A O 1
ATOM 711 N N . ASP A 1 89 ? 7.895 -4.719 -3.664 1 76.56 89 ASP A N 1
ATOM 712 C CA . ASP A 1 89 ? 8.086 -6.078 -3.166 1 76.56 89 ASP A CA 1
ATOM 713 C C . ASP A 1 89 ? 7.062 -7.031 -3.771 1 76.56 89 ASP A C 1
ATOM 715 O O . ASP A 1 89 ? 7.398 -8.156 -4.145 1 76.56 89 ASP A O 1
ATOM 719 N N . ILE A 1 90 ? 6.012 -6.285 -4.309 1 83.31 90 ILE A N 1
ATOM 720 C CA . ILE A 1 90 ? 4.953 -7.168 -4.785 1 83.31 90 ILE A CA 1
ATOM 721 C C . ILE A 1 90 ? 5.18 -7.496 -6.262 1 83.31 90 ILE A C 1
ATOM 723 O O . ILE A 1 90 ? 4.895 -8.609 -6.707 1 83.31 90 ILE A O 1
ATOM 727 N N . GLU A 1 91 ? 5.652 -6.504 -6.93 1 86.81 91 GLU A N 1
ATOM 728 C CA . GLU A 1 91 ? 5.984 -6.734 -8.336 1 86.81 91 GLU A CA 1
ATOM 729 C C . GLU A 1 91 ? 7.07 -7.797 -8.477 1 86.81 91 GLU A C 1
ATOM 731 O O . GLU A 1 91 ? 6.996 -8.656 -9.359 1 86.81 91 GLU A O 1
ATOM 736 N N . ASP A 1 92 ? 7.984 -7.734 -7.625 1 90.06 92 ASP A N 1
ATOM 737 C CA . ASP A 1 92 ? 9.047 -8.734 -7.629 1 90.06 92 ASP A CA 1
ATOM 738 C C . ASP A 1 92 ? 8.508 -10.109 -7.242 1 90.06 92 ASP A C 1
ATOM 740 O O . ASP A 1 92 ? 8.906 -11.125 -7.824 1 90.06 92 ASP A O 1
ATOM 744 N N . THR A 1 93 ? 7.688 -10.07 -6.238 1 92.88 93 THR A N 1
ATOM 745 C CA . THR A 1 93 ? 7.047 -11.312 -5.816 1 92.88 93 THR A CA 1
ATOM 746 C C . THR A 1 93 ? 6.258 -11.93 -6.965 1 92.88 93 THR A C 1
ATOM 748 O O . THR A 1 93 ? 6.371 -13.133 -7.227 1 92.88 93 THR A O 1
ATOM 751 N N . PHE A 1 94 ? 5.574 -11.055 -7.715 1 96.19 94 PHE A N 1
ATOM 752 C CA . PHE A 1 94 ? 4.797 -11.547 -8.852 1 96.19 94 PHE A CA 1
ATOM 753 C C . PHE A 1 94 ? 5.711 -12.102 -9.93 1 96.19 94 PHE A C 1
ATOM 755 O O . PHE A 1 94 ? 5.418 -13.141 -10.523 1 96.19 94 PHE A O 1
ATOM 762 N N . LYS A 1 95 ? 6.699 -11.43 -10.18 1 95.94 95 LYS A N 1
ATOM 763 C CA . LYS A 1 95 ? 7.648 -11.906 -11.18 1 95.94 95 LYS A CA 1
ATOM 764 C C . LYS A 1 95 ? 8.188 -13.281 -10.812 1 95.94 95 LYS A C 1
ATOM 766 O O . LYS A 1 95 ? 8.32 -14.156 -11.68 1 95.94 95 LYS A O 1
ATOM 771 N N . SER A 1 96 ? 8.57 -13.445 -9.578 1 96.5 96 SER A N 1
ATOM 772 C CA . SER A 1 96 ? 9.047 -14.742 -9.094 1 96.5 96 SER A CA 1
ATOM 773 C C . SER A 1 96 ? 8 -15.828 -9.305 1 96.5 96 SER A C 1
ATOM 775 O O . SER A 1 96 ? 8.305 -16.906 -9.82 1 96.5 96 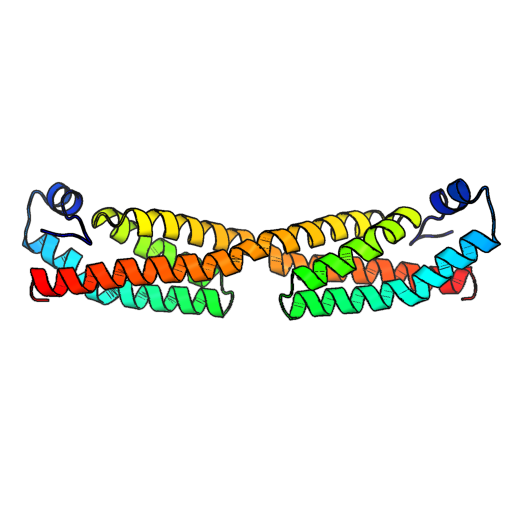SER A O 1
ATOM 777 N N . ILE A 1 97 ? 6.762 -15.562 -8.977 1 97.56 97 ILE A N 1
ATOM 778 C CA . ILE A 1 97 ? 5.656 -16.5 -9.164 1 97.56 97 ILE A CA 1
ATOM 779 C C . ILE A 1 97 ? 5.535 -16.859 -10.641 1 97.56 97 ILE A C 1
ATOM 781 O O . ILE A 1 97 ? 5.449 -18.031 -10.992 1 97.56 97 ILE A O 1
ATOM 785 N N . LYS A 1 98 ? 5.473 -15.852 -11.43 1 97.62 98 LYS A N 1
ATOM 786 C CA . LYS A 1 98 ? 5.336 -16.031 -12.875 1 97.62 98 LYS A CA 1
ATOM 787 C C . LYS A 1 98 ? 6.441 -16.938 -13.422 1 97.62 98 LYS A C 1
ATOM 789 O O . LYS A 1 98 ? 6.172 -17.859 -14.195 1 97.62 98 LYS A O 1
ATOM 794 N N . ASN A 1 99 ? 7.637 -16.688 -13.047 1 97.88 99 ASN A N 1
ATOM 795 C CA . ASN A 1 99 ? 8.766 -17.484 -13.516 1 97.88 99 ASN A CA 1
ATOM 796 C C . ASN A 1 99 ? 8.641 -18.938 -13.094 1 97.88 99 ASN A C 1
ATOM 798 O O . ASN A 1 99 ? 8.891 -19.859 -13.883 1 97.88 99 ASN A O 1
ATOM 802 N N . GLN A 1 100 ? 8.305 -19.156 -11.844 1 97.31 100 GLN A N 1
ATOM 803 C CA . GLN A 1 100 ? 8.133 -20.516 -11.344 1 97.31 100 GLN A CA 1
ATOM 804 C C . GLN A 1 100 ? 7.043 -21.25 -12.117 1 97.31 100 GLN A C 1
ATOM 806 O O . GLN A 1 100 ? 7.219 -22.406 -12.492 1 97.31 100 GLN A O 1
ATOM 811 N N . ILE A 1 101 ? 5.945 -20.594 -12.352 1 97.75 101 ILE A N 1
ATOM 812 C CA . ILE A 1 101 ? 4.824 -21.203 -13.062 1 97.75 101 ILE A CA 1
ATOM 813 C C . ILE A 1 101 ? 5.227 -21.484 -14.508 1 97.75 101 ILE A C 1
ATOM 815 O O . ILE A 1 101 ? 4.945 -22.562 -15.039 1 97.75 101 ILE A O 1
ATOM 819 N N . ASN A 1 102 ? 5.855 -20.547 -15.117 1 97.75 102 ASN A N 1
ATOM 820 C CA . ASN A 1 102 ? 6.305 -20.734 -16.484 1 97.75 102 ASN A CA 1
ATOM 821 C C . ASN A 1 102 ? 7.266 -21.922 -16.609 1 97.75 102 ASN A C 1
ATOM 823 O O . ASN A 1 102 ? 7.18 -22.703 -17.547 1 97.75 102 ASN A O 1
ATOM 827 N N . ASP A 1 103 ? 8.164 -22.016 -15.695 1 97.94 103 ASP A N 1
ATOM 828 C CA . ASP A 1 103 ? 9.094 -23.141 -15.688 1 97.94 103 ASP A CA 1
ATOM 829 C C . ASP A 1 103 ? 8.352 -24.469 -15.539 1 97.94 103 ASP A C 1
ATOM 831 O O . ASP A 1 103 ? 8.648 -25.438 -16.234 1 97.94 103 ASP A O 1
ATOM 835 N N . ALA A 1 104 ? 7.441 -24.5 -14.648 1 98.06 104 ALA A N 1
ATOM 836 C CA . ALA A 1 104 ? 6.656 -25.719 -14.438 1 98.06 104 ALA A CA 1
ATOM 837 C C . ALA A 1 104 ? 5.832 -26.062 -15.672 1 98.06 104 ALA A C 1
ATOM 839 O O . ALA A 1 104 ? 5.762 -27.219 -16.078 1 98.06 104 ALA A O 1
ATOM 840 N N . VAL A 1 105 ? 5.215 -25.047 -16.281 1 97.81 105 VAL A N 1
ATOM 841 C CA . VAL A 1 105 ? 4.406 -25.25 -17.469 1 97.81 105 VAL A CA 1
ATOM 842 C C . VAL A 1 105 ? 5.27 -25.828 -18.594 1 97.81 105 VAL A C 1
ATOM 844 O O . VAL A 1 105 ? 4.887 -26.812 -19.234 1 97.81 105 VAL A O 1
ATOM 847 N N . LYS A 1 106 ? 6.398 -25.281 -18.766 1 97.44 106 LYS A N 1
ATOM 848 C CA . LYS A 1 106 ? 7.312 -25.75 -19.812 1 97.44 106 LYS A CA 1
ATOM 849 C C . LYS A 1 106 ? 7.711 -27.203 -19.562 1 97.44 106 LYS A C 1
ATOM 851 O O . LYS A 1 106 ? 7.676 -28.031 -20.484 1 97.44 106 LYS A O 1
ATOM 856 N N . GLU A 1 107 ? 8.07 -27.453 -18.375 1 97.81 107 GLU A N 1
ATOM 857 C CA . GLU A 1 107 ? 8.508 -28.812 -18.031 1 97.81 107 GLU A CA 1
ATOM 858 C C . GLU A 1 107 ? 7.359 -29.812 -18.172 1 97.81 107 GLU A C 1
ATOM 860 O O . GLU A 1 107 ? 7.551 -30.906 -18.703 1 97.81 107 GLU A O 1
ATOM 865 N N . ILE A 1 108 ? 6.207 -29.453 -17.734 1 97.31 108 ILE A N 1
ATOM 866 C CA . ILE A 1 108 ? 5.047 -30.344 -17.797 1 97.31 108 ILE A CA 1
ATOM 867 C C . ILE A 1 108 ? 4.66 -30.609 -19.25 1 97.31 108 ILE A C 1
ATOM 869 O O . ILE A 1 108 ? 4.367 -31.75 -19.625 1 97.31 108 ILE A O 1
ATOM 873 N N . LYS A 1 109 ? 4.672 -29.578 -20 1 96.69 109 LYS A N 1
ATOM 874 C CA . LYS A 1 109 ? 4.355 -29.75 -21.406 1 96.69 109 LYS A CA 1
ATOM 875 C C . LYS A 1 109 ? 5.34 -30.703 -22.078 1 96.69 109 LYS A C 1
ATOM 877 O O . LYS A 1 109 ? 4.949 -31.531 -22.906 1 96.69 109 LYS A O 1
ATOM 882 N N . LYS A 1 110 ? 6.527 -30.609 -21.734 1 96.06 110 LYS A N 1
ATOM 883 C CA . LYS A 1 110 ? 7.559 -31.484 -22.281 1 96.06 110 LYS A CA 1
ATOM 884 C C . LYS A 1 110 ? 7.387 -32.906 -21.766 1 96.06 110 LYS A C 1
ATOM 886 O O . LYS A 1 110 ? 7.422 -33.875 -22.562 1 96.06 110 LYS A O 1
ATOM 891 N N . ASP A 1 111 ? 7.129 -33.031 -20.484 1 95.69 111 ASP A N 1
ATOM 892 C CA . ASP A 1 111 ? 7.086 -34.344 -19.844 1 95.69 111 ASP A CA 1
ATOM 893 C C . ASP A 1 111 ? 5.832 -35.094 -20.266 1 95.69 111 ASP A C 1
ATOM 895 O O . ASP A 1 111 ? 5.844 -36.344 -20.328 1 95.69 111 ASP A O 1
ATOM 899 N N . PHE A 1 112 ? 4.781 -34.406 -20.516 1 94.94 112 PHE A N 1
ATOM 900 C CA . PHE A 1 112 ? 3.502 -35.062 -20.734 1 94.94 112 PHE A CA 1
ATOM 901 C C . PHE A 1 112 ? 3.004 -34.812 -22.156 1 94.94 112 PHE A C 1
ATOM 903 O O . PHE A 1 112 ? 1.875 -35.188 -22.5 1 94.94 112 PHE A O 1
ATOM 910 N N . ASP A 1 113 ? 3.865 -34.281 -22.906 1 92.44 113 ASP A N 1
ATOM 911 C CA . ASP A 1 113 ? 3.578 -34.031 -24.312 1 92.44 113 ASP A CA 1
ATOM 912 C C . ASP A 1 113 ? 2.275 -33.25 -24.469 1 92.44 113 ASP A C 1
ATOM 914 O O . ASP A 1 113 ? 1.373 -33.688 -25.188 1 92.44 113 ASP A O 1
ATOM 918 N N . LEU A 1 114 ? 2.139 -32.312 -23.734 1 90.06 114 LEU A N 1
ATOM 919 C CA . LEU A 1 114 ? 0.981 -31.422 -23.797 1 90.06 114 LEU A CA 1
ATOM 920 C C . LEU A 1 114 ? 1.283 -30.188 -24.625 1 90.06 114 LEU A C 1
ATOM 922 O O . LEU A 1 114 ? 2.439 -29.766 -24.734 1 90.06 114 LEU A O 1
ATOM 926 N N . MET B 1 1 ? 13.188 -36.281 -14.375 1 65.56 1 MET B N 1
ATOM 927 C CA . MET B 1 1 ? 12.812 -35.906 -13.008 1 65.56 1 MET B CA 1
ATOM 928 C C . MET B 1 1 ? 12.234 -34.5 -12.953 1 65.56 1 MET B C 1
ATOM 930 O O . MET B 1 1 ? 12.664 -33.625 -13.695 1 65.56 1 MET B O 1
ATOM 934 N N . ALA B 1 2 ? 11.016 -34.406 -12.352 1 80.56 2 ALA B N 1
ATOM 935 C CA . ALA B 1 2 ? 10.344 -33.094 -12.328 1 80.56 2 ALA B CA 1
ATOM 936 C C . ALA B 1 2 ? 11.086 -32.125 -11.43 1 80.56 2 ALA B C 1
ATOM 938 O O . ALA B 1 2 ? 11.281 -32.375 -10.234 1 80.56 2 ALA B O 1
ATOM 939 N N . LEU B 1 3 ? 11.75 -31.094 -12 1 89.38 3 LEU B N 1
ATOM 940 C CA . LEU B 1 3 ? 12.508 -30.094 -11.273 1 89.38 3 LEU B CA 1
ATOM 941 C C . LEU B 1 3 ? 11.594 -28.938 -10.836 1 89.38 3 LEU B C 1
ATOM 943 O O . LEU B 1 3 ? 11.773 -28.391 -9.742 1 89.38 3 LEU B O 1
ATOM 947 N N . ASN B 1 4 ? 10.609 -28.75 -11.609 1 95.94 4 ASN B N 1
ATOM 948 C CA . ASN B 1 4 ? 9.836 -27.531 -11.398 1 95.94 4 ASN B CA 1
ATOM 949 C C . ASN B 1 4 ? 8.414 -27.844 -10.938 1 95.94 4 ASN B C 1
ATOM 951 O O . ASN B 1 4 ? 7.566 -26.953 -10.906 1 95.94 4 ASN B O 1
ATOM 955 N N . TYR B 1 5 ? 8.164 -29.141 -10.664 1 97.69 5 TYR B N 1
ATOM 956 C CA . TYR B 1 5 ? 6.867 -29.531 -10.125 1 97.69 5 TYR B CA 1
ATOM 957 C C . TYR B 1 5 ? 6.949 -30.875 -9.398 1 97.69 5 TYR B C 1
ATOM 959 O O . TYR B 1 5 ? 7.977 -31.547 -9.461 1 97.69 5 TYR B O 1
ATOM 967 N N . ASN B 1 6 ? 5.949 -31.125 -8.617 1 97.06 6 ASN B N 1
ATOM 968 C CA . ASN B 1 6 ? 5.84 -32.406 -7.891 1 97.06 6 ASN B CA 1
ATOM 969 C C . ASN B 1 6 ? 4.41 -32.938 -7.922 1 97.06 6 ASN B C 1
ATOM 971 O O . ASN B 1 6 ? 3.477 -32.25 -7.484 1 97.06 6 ASN B O 1
ATOM 975 N N . LEU B 1 7 ? 4.227 -34.219 -8.344 1 96.06 7 LEU B N 1
ATOM 976 C CA . LEU B 1 7 ? 2.885 -34.75 -8.555 1 96.06 7 LEU B CA 1
ATOM 977 C C . LEU B 1 7 ? 2.506 -35.719 -7.434 1 96.06 7 LEU B C 1
ATOM 979 O O . LEU B 1 7 ? 1.467 -36.375 -7.504 1 96.06 7 LEU B O 1
ATOM 983 N N . SER B 1 8 ? 3.314 -35.781 -6.379 1 95.38 8 SER B N 1
ATOM 984 C CA . SER B 1 8 ? 3.055 -36.75 -5.305 1 95.38 8 SER B CA 1
ATOM 985 C C . SER B 1 8 ? 1.649 -36.562 -4.738 1 95.38 8 SER B C 1
ATOM 987 O O . SER B 1 8 ? 0.927 -37.562 -4.547 1 95.38 8 SER B O 1
ATOM 989 N N . LYS B 1 9 ? 1.236 -35.344 -4.512 1 95.56 9 LYS B N 1
ATOM 990 C CA . LYS B 1 9 ? -0.085 -35.094 -3.953 1 95.56 9 LYS B CA 1
ATOM 991 C C . LYS B 1 9 ? -1.187 -35.438 -4.945 1 95.56 9 LYS B C 1
ATOM 993 O O . LYS B 1 9 ? -2.225 -35.969 -4.559 1 95.56 9 LYS B O 1
ATOM 998 N N . VAL B 1 10 ? -0.971 -35.156 -6.199 1 95.25 10 VAL B N 1
ATOM 999 C CA . VAL B 1 10 ? -1.97 -35.438 -7.23 1 95.25 10 VAL B CA 1
ATOM 1000 C C . VAL B 1 10 ? -2.203 -36.938 -7.348 1 95.25 10 VAL B C 1
ATOM 1002 O O . VAL B 1 10 ? -3.348 -37.375 -7.402 1 95.25 10 VAL B O 1
ATOM 1005 N N . TYR B 1 11 ? -1.14 -37.688 -7.32 1 94.75 11 TYR B N 1
ATOM 1006 C CA . TYR B 1 11 ? -1.261 -39.125 -7.426 1 94.75 11 TYR B CA 1
ATOM 1007 C C . TYR B 1 11 ? -1.901 -39.719 -6.172 1 94.75 11 TYR B C 1
ATOM 1009 O O . TYR B 1 11 ? -2.717 -40.625 -6.258 1 94.75 11 TYR B O 1
ATOM 1017 N N . ALA B 1 12 ? -1.568 -39.062 -5.035 1 93.44 12 ALA B N 1
ATOM 1018 C CA . ALA B 1 12 ? -2.146 -39.531 -3.777 1 93.44 12 ALA B CA 1
ATOM 1019 C C . ALA B 1 12 ? -3.656 -39.312 -3.752 1 93.44 12 ALA B C 1
ATOM 1021 O O . ALA B 1 12 ? -4.414 -40.188 -3.322 1 93.44 12 ALA B O 1
ATOM 1022 N N . LEU B 1 13 ? -4.039 -38.281 -4.285 1 91.75 13 LEU B N 1
ATOM 1023 C CA . LEU B 1 13 ? -5.445 -37.906 -4.277 1 91.75 13 LEU B CA 1
ATOM 1024 C C . LEU B 1 13 ? -6.234 -38.719 -5.289 1 91.75 13 LEU B C 1
ATOM 1026 O O . LEU B 1 13 ? -7.43 -38.969 -5.098 1 91.75 13 LEU B O 1
ATOM 1030 N N . SER B 1 14 ? -5.613 -39.062 -6.297 1 89.56 14 SER B N 1
ATOM 1031 C CA . SER B 1 14 ? -6.312 -39.719 -7.395 1 89.56 14 SER B CA 1
ATOM 1032 C C . SER B 1 14 ? -6.152 -41.219 -7.316 1 89.56 14 SER B C 1
ATOM 1034 O O . SER B 1 14 ? -6.648 -41.969 -8.18 1 89.56 14 SER B O 1
ATOM 1036 N N . ASP B 1 15 ? -5.566 -41.812 -6.258 1 91.88 15 ASP B N 1
ATOM 1037 C CA . ASP B 1 15 ? -5.23 -43.219 -6.168 1 91.88 15 ASP B CA 1
ATOM 1038 C C . ASP B 1 15 ? -4.543 -43.688 -7.441 1 91.88 15 ASP B C 1
ATOM 1040 O O . ASP B 1 15 ? -4.984 -44.656 -8.062 1 91.88 15 ASP B O 1
ATOM 1044 N N . ASN B 1 16 ? -3.592 -42.844 -7.941 1 89.38 16 ASN B N 1
ATOM 1045 C CA . ASN B 1 16 ? -2.713 -43.125 -9.07 1 89.38 16 ASN B CA 1
ATOM 1046 C C . ASN B 1 16 ? -3.492 -43.219 -10.375 1 89.38 16 ASN B C 1
ATOM 1048 O O . ASN B 1 16 ? -3.209 -44.094 -11.211 1 89.38 16 ASN B O 1
ATOM 1052 N N . ASP B 1 17 ? -4.504 -42.438 -10.539 1 91.38 17 ASP B N 1
ATOM 1053 C CA . ASP B 1 17 ? -5.293 -42.344 -11.766 1 91.38 17 ASP B CA 1
ATOM 1054 C C . ASP B 1 17 ? -4.621 -41.406 -12.773 1 91.38 17 ASP B C 1
ATOM 1056 O O . ASP B 1 17 ? -4.711 -40.188 -12.648 1 91.38 17 ASP B O 1
ATOM 1060 N N . SER B 1 18 ? -4.008 -41.969 -13.789 1 91.88 18 SER B N 1
ATOM 1061 C CA . SER B 1 18 ? -3.258 -41.219 -14.789 1 91.88 18 SER B CA 1
ATOM 1062 C C . SER B 1 18 ? -4.172 -40.25 -15.562 1 91.88 18 SER B C 1
ATOM 1064 O O . SER B 1 18 ? -3.742 -39.188 -15.977 1 91.88 18 SER B O 1
ATOM 1066 N N . GLU B 1 19 ? -5.344 -40.719 -15.766 1 94 19 GLU B N 1
ATOM 1067 C CA . GLU B 1 19 ? -6.297 -39.875 -16.453 1 94 19 GLU B CA 1
ATOM 1068 C C . GLU B 1 19 ? -6.59 -38.625 -15.648 1 94 19 GLU B C 1
ATOM 1070 O O . GLU B 1 19 ? -6.645 -37.5 -16.203 1 94 19 GLU B O 1
ATOM 1075 N N . PHE B 1 20 ? -6.805 -38.812 -14.375 1 93.38 20 PHE B N 1
ATOM 1076 C CA . PHE B 1 20 ? -7.031 -37.688 -13.477 1 93.38 20 PHE B CA 1
ATOM 1077 C C . PHE B 1 20 ? -5.828 -36.75 -13.461 1 93.38 20 PHE B C 1
ATOM 1079 O O . PHE B 1 20 ? -5.98 -35.531 -13.516 1 93.38 20 PHE B O 1
ATOM 1086 N N . VAL B 1 21 ? -4.652 -37.25 -13.367 1 94.62 21 VAL B N 1
ATOM 1087 C CA . VAL B 1 21 ? -3.422 -36.469 -13.352 1 94.62 21 VAL B CA 1
ATOM 1088 C C . VAL B 1 21 ? -3.326 -35.625 -14.617 1 94.62 21 VAL B C 1
ATOM 1090 O O . VAL B 1 21 ? -3.061 -34.406 -14.555 1 94.62 21 VAL B O 1
ATOM 1093 N N . ASN B 1 22 ? -3.576 -36.281 -15.75 1 95.12 22 ASN B N 1
ATOM 1094 C CA . ASN B 1 22 ? -3.512 -35.562 -17.016 1 95.12 22 ASN B CA 1
ATOM 1095 C C . ASN B 1 22 ? -4.512 -34.438 -17.078 1 95.12 22 ASN B C 1
ATOM 1097 O O . ASN B 1 22 ? -4.219 -33.375 -17.656 1 95.12 22 ASN B O 1
ATOM 1101 N N . GLU B 1 23 ? -5.641 -34.656 -16.5 1 94.69 23 GLU B N 1
ATOM 1102 C CA . GLU B 1 23 ? -6.652 -33.594 -16.453 1 94.69 23 GLU B CA 1
ATOM 1103 C C . GLU B 1 23 ? -6.164 -32.406 -15.656 1 94.69 23 GLU B C 1
ATOM 1105 O O . GLU B 1 23 ? -6.305 -31.25 -16.094 1 94.69 23 GLU B O 1
ATOM 1110 N N . ILE B 1 24 ? -5.641 -32.688 -14.531 1 95.25 24 ILE B N 1
ATOM 1111 C CA . ILE B 1 24 ? -5.145 -31.625 -13.664 1 95.25 24 ILE B CA 1
ATOM 1112 C C . ILE B 1 24 ? -4.008 -30.875 -14.352 1 95.25 24 ILE B C 1
ATOM 1114 O O . ILE B 1 24 ? -3.957 -29.641 -14.328 1 95.25 24 ILE B O 1
ATOM 1118 N N . LEU B 1 25 ? -3.098 -31.594 -14.953 1 96.88 25 LEU B N 1
ATOM 1119 C CA . LEU B 1 25 ? -1.958 -30.984 -15.633 1 96.88 25 LEU B CA 1
ATOM 1120 C C . LEU B 1 25 ? -2.418 -30.125 -16.797 1 96.88 25 LEU B C 1
ATOM 1122 O O . LEU B 1 25 ? -1.883 -29.031 -17.031 1 96.88 25 LEU B O 1
ATOM 1126 N N . THR B 1 26 ? -3.385 -30.641 -17.516 1 96.88 26 THR B N 1
ATOM 1127 C CA . THR B 1 26 ? -3.918 -29.891 -18.656 1 96.88 26 THR B CA 1
ATOM 1128 C C . THR B 1 26 ? -4.547 -28.578 -18.188 1 96.88 26 THR B C 1
ATOM 1130 O O . THR B 1 26 ? -4.312 -27.516 -18.781 1 96.88 26 THR B O 1
ATOM 1133 N N . LEU B 1 27 ? -5.309 -28.688 -17.109 1 95.19 27 LEU B N 1
ATOM 1134 C CA . LEU B 1 27 ? -5.906 -27.484 -16.547 1 95.19 27 L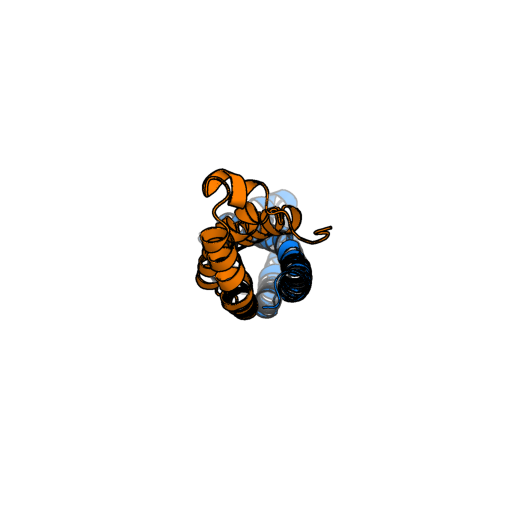EU B CA 1
ATOM 1135 C C . LEU B 1 27 ? -4.828 -26.5 -16.109 1 95.19 27 LEU B C 1
ATOM 1137 O O . LEU B 1 27 ? -4.945 -25.297 -16.359 1 95.19 27 LEU B O 1
ATOM 1141 N N . PHE B 1 28 ? -3.85 -26.984 -15.5 1 97.75 28 PHE B N 1
ATOM 1142 C CA . PHE B 1 28 ? -2.754 -26.156 -15.008 1 97.75 28 PHE B CA 1
ATOM 1143 C C . PHE B 1 28 ? -2.08 -25.422 -16.156 1 97.75 28 PHE B C 1
ATOM 1145 O O . PHE B 1 28 ? -1.95 -24.188 -16.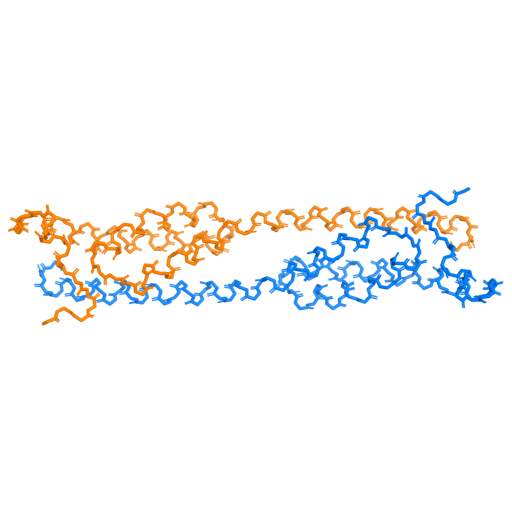125 1 97.75 28 PHE B O 1
ATOM 1152 N N . VAL B 1 29 ? -1.655 -26.125 -17.234 1 97.75 29 VAL B N 1
ATOM 1153 C CA . VAL B 1 29 ? -0.841 -25.547 -18.297 1 97.75 29 VAL B CA 1
ATOM 1154 C C . VAL B 1 29 ? -1.689 -24.609 -19.156 1 97.75 29 VAL B C 1
ATOM 1156 O O . VAL B 1 29 ? -1.16 -23.688 -19.797 1 97.75 29 VAL B O 1
ATOM 1159 N N . THR B 1 30 ? -3.041 -24.75 -19.094 1 96.88 30 THR B N 1
ATOM 1160 C CA . THR B 1 30 ? -3.893 -23.938 -19.953 1 96.88 30 THR B CA 1
ATOM 1161 C C . THR B 1 30 ? -4.496 -22.781 -19.172 1 96.88 30 THR B C 1
ATOM 1163 O O . THR B 1 30 ? -4.543 -21.641 -19.672 1 96.88 30 THR B O 1
ATOM 1166 N N . GLU B 1 31 ? -4.871 -22.953 -17.906 1 97 31 GLU B N 1
ATOM 1167 C CA . GLU B 1 31 ? -5.672 -21.953 -17.203 1 97 31 GLU B CA 1
ATOM 1168 C C . GLU B 1 31 ? -4.805 -21.094 -16.281 1 97 31 GLU B C 1
ATOM 1170 O O . GLU B 1 31 ? -4.992 -19.875 -16.203 1 97 31 GLU B O 1
ATOM 1175 N N . VAL B 1 32 ? -3.836 -21.703 -15.617 1 97.69 32 VAL B N 1
ATOM 1176 C CA . VAL B 1 32 ? -3.09 -21.016 -14.578 1 97.69 32 VAL B CA 1
ATOM 1177 C C . VAL B 1 32 ? -2.287 -19.859 -15.188 1 97.69 32 VAL B C 1
ATOM 1179 O O . VAL B 1 32 ? -2.27 -18.75 -14.656 1 97.69 32 VAL B O 1
ATOM 1182 N N . PRO B 1 33 ? -1.639 -20 -16.359 1 97.31 33 PRO B N 1
ATOM 1183 C CA . PRO B 1 33 ? -0.951 -18.875 -16.984 1 97.31 33 PRO B CA 1
ATOM 1184 C C . PRO B 1 33 ? -1.896 -17.719 -17.312 1 97.31 33 PRO B C 1
ATOM 1186 O O . PRO B 1 33 ? -1.522 -16.547 -17.188 1 97.31 33 PRO B O 1
ATOM 1189 N N . GLU B 1 34 ? -3.096 -18.031 -17.719 1 97.12 34 GLU B N 1
ATOM 1190 C CA . GLU B 1 34 ? -4.086 -17 -17.984 1 97.12 34 GLU B CA 1
ATOM 1191 C C . GLU B 1 34 ? -4.488 -16.266 -16.719 1 97.12 34 GLU B C 1
ATOM 1193 O O . GLU B 1 34 ? -4.656 -15.047 -16.719 1 97.12 34 GLU B O 1
ATOM 1198 N N . ASP B 1 35 ? -4.68 -17.062 -15.695 1 97.81 35 ASP B N 1
ATOM 1199 C CA . ASP B 1 35 ? -5.035 -16.469 -14.406 1 97.81 35 ASP B CA 1
ATOM 1200 C C . ASP B 1 35 ? -3.916 -15.562 -13.891 1 97.81 35 ASP B C 1
ATOM 1202 O O . ASP B 1 35 ? -4.18 -14.523 -13.289 1 97.81 35 ASP B O 1
ATOM 1206 N N . LEU B 1 36 ? -2.668 -15.922 -14.141 1 97.31 36 LEU B N 1
ATOM 1207 C CA . LEU B 1 36 ? -1.518 -15.102 -13.766 1 97.31 36 LEU B CA 1
ATOM 1208 C C . LEU B 1 36 ? -1.57 -13.742 -14.461 1 97.31 36 LEU B C 1
ATOM 1210 O O . LEU B 1 36 ? -1.248 -12.719 -13.852 1 97.31 36 LEU B O 1
ATOM 1214 N N . ALA B 1 37 ? -1.963 -13.727 -15.703 1 96.75 37 ALA B N 1
ATOM 1215 C CA . ALA B 1 37 ? -2.088 -12.477 -16.438 1 96.75 37 ALA B CA 1
ATOM 1216 C C . ALA B 1 37 ? -3.109 -11.547 -15.781 1 96.75 37 ALA B C 1
ATOM 1218 O O . ALA B 1 37 ? -2.922 -10.328 -15.75 1 96.75 37 ALA B O 1
ATOM 1219 N N . GLN B 1 38 ? -4.164 -12.172 -15.25 1 96.69 38 GLN B N 1
ATOM 1220 C CA . GLN B 1 38 ? -5.195 -11.391 -14.57 1 96.69 38 GLN B CA 1
ATOM 1221 C C . GLN B 1 38 ? -4.668 -10.82 -13.258 1 96.69 38 GLN B C 1
ATOM 1223 O O . GLN B 1 38 ? -5.008 -9.695 -12.883 1 96.69 38 GLN B O 1
ATOM 1228 N N . ILE B 1 39 ? -3.861 -11.539 -12.602 1 96.38 39 ILE B N 1
ATOM 1229 C CA . ILE B 1 39 ? -3.232 -11.039 -11.383 1 96.38 39 ILE B CA 1
ATOM 1230 C C . ILE B 1 39 ? -2.367 -9.82 -11.711 1 96.38 39 ILE B C 1
ATOM 1232 O O . ILE B 1 39 ? -2.443 -8.797 -11.031 1 96.38 39 ILE B O 1
ATOM 1236 N N . LYS B 1 40 ? -1.562 -9.992 -12.766 1 95.38 40 LYS B N 1
ATOM 1237 C CA . LYS B 1 40 ? -0.707 -8.891 -13.203 1 95.38 40 LYS B CA 1
ATOM 1238 C C . LYS B 1 40 ? -1.527 -7.637 -13.492 1 95.38 40 LYS B C 1
ATOM 1240 O O . LYS B 1 40 ? -1.153 -6.539 -13.078 1 95.38 40 LYS B O 1
ATOM 1245 N N . GLU B 1 41 ? -2.605 -7.855 -14.164 1 94.38 41 GLU B N 1
ATOM 1246 C CA . GLU B 1 41 ? -3.488 -6.738 -14.484 1 94.38 41 GLU B CA 1
ATOM 1247 C C . GLU B 1 41 ? -4.031 -6.082 -13.219 1 94.38 41 GLU B C 1
ATOM 1249 O O . GLU B 1 41 ? -4.098 -4.855 -13.133 1 94.38 41 GLU B O 1
ATOM 1254 N N . GLY B 1 42 ? -4.438 -6.914 -12.281 1 89.94 42 GLY B N 1
ATOM 1255 C CA . GLY B 1 42 ? -4.914 -6.387 -11.008 1 89.94 42 GLY B CA 1
ATOM 1256 C C . GLY B 1 42 ? -3.865 -5.59 -10.258 1 89.94 42 GLY B C 1
ATOM 1257 O O . GLY B 1 42 ? -4.164 -4.527 -9.711 1 89.94 42 GLY B O 1
ATOM 1258 N N . ILE B 1 43 ? -2.635 -6.047 -10.289 1 86.12 43 ILE B N 1
ATOM 1259 C CA . ILE B 1 43 ? -1.531 -5.359 -9.625 1 86.12 43 ILE B CA 1
ATOM 1260 C C . ILE B 1 43 ? -1.279 -4.016 -10.312 1 86.12 43 ILE B C 1
ATOM 1262 O O . ILE B 1 43 ? -1.15 -2.986 -9.648 1 86.12 43 ILE B O 1
ATOM 1266 N N . LYS B 1 44 ? -1.276 -4.047 -11.609 1 83.94 44 LYS B N 1
ATOM 1267 C CA . LYS B 1 44 ? -0.989 -2.848 -12.398 1 83.94 44 LYS B CA 1
ATOM 1268 C C . LYS B 1 44 ? -2.057 -1.778 -12.18 1 83.94 44 LYS B C 1
ATOM 1270 O O . LYS B 1 44 ? -1.738 -0.595 -12.047 1 83.94 44 LYS B O 1
ATOM 1275 N N . LYS B 1 45 ? -3.262 -2.205 -12.086 1 81.69 45 LYS B N 1
ATOM 1276 C CA . LYS B 1 45 ? -4.387 -1.28 -11.977 1 81.69 45 LYS B CA 1
ATOM 1277 C C . LYS B 1 45 ? -4.73 -0.995 -10.523 1 81.69 45 LYS B C 1
ATOM 1279 O O . LYS B 1 45 ? -5.73 -0.334 -10.234 1 81.69 45 LYS B O 1
ATOM 1284 N N . LYS B 1 46 ? -4.031 -1.645 -9.602 1 75.56 46 LYS B N 1
ATOM 1285 C CA . LYS B 1 46 ? -4.273 -1.525 -8.172 1 75.56 46 LYS B CA 1
ATOM 1286 C C . LYS B 1 46 ? -5.668 -2.031 -7.805 1 75.56 46 LYS B C 1
ATOM 1288 O O . LYS B 1 46 ? -6.328 -1.467 -6.93 1 75.56 46 LYS B O 1
ATOM 1293 N N . ASP B 1 47 ? -6.188 -2.789 -8.609 1 83.5 47 ASP B N 1
ATOM 1294 C CA . ASP B 1 47 ? -7.418 -3.508 -8.297 1 83.5 47 ASP B CA 1
ATOM 1295 C C . ASP B 1 47 ? -7.137 -4.715 -7.402 1 83.5 47 ASP B C 1
ATOM 1297 O O 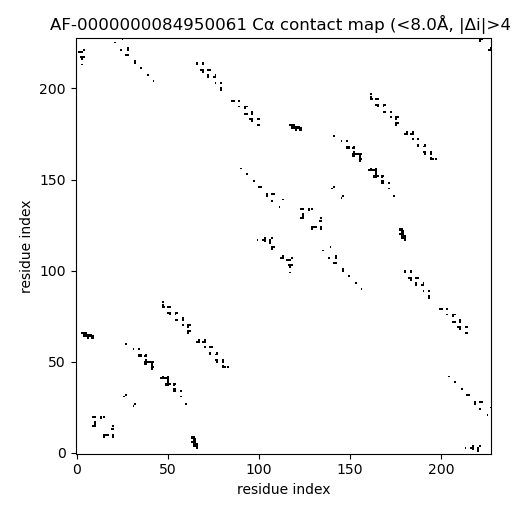. ASP B 1 47 ? -7.02 -5.84 -7.891 1 83.5 47 ASP B O 1
ATOM 1301 N N . HIS B 1 48 ? -7.035 -4.445 -6.117 1 84.81 48 HIS B N 1
ATOM 1302 C CA . HIS B 1 48 ? -6.637 -5.445 -5.133 1 84.81 48 HIS B CA 1
ATOM 1303 C C . HIS B 1 48 ? -7.621 -6.609 -5.098 1 84.81 48 HIS B C 1
ATOM 1305 O O . HIS B 1 48 ? -7.219 -7.766 -4.949 1 84.81 48 HIS B O 1
ATOM 1311 N N . LYS B 1 49 ? -8.875 -6.195 -5.227 1 88.62 49 LYS B N 1
ATOM 1312 C CA . LYS B 1 49 ? -9.906 -7.23 -5.195 1 88.62 49 LYS B CA 1
ATOM 1313 C C . LYS B 1 49 ? -9.727 -8.211 -6.355 1 88.62 49 LYS B C 1
ATOM 1315 O O . LYS B 1 49 ? -9.82 -9.422 -6.172 1 88.62 49 LYS B O 1
ATOM 1320 N N . HIS B 1 50 ? -9.477 -7.664 -7.508 1 93.62 50 HIS B N 1
ATOM 1321 C CA . HIS B 1 50 ? -9.266 -8.469 -8.711 1 93.62 50 HIS B CA 1
ATOM 1322 C C . HIS B 1 50 ? -8.031 -9.352 -8.57 1 93.62 50 HIS B C 1
ATOM 1324 O O . HIS B 1 50 ? -8.086 -10.555 -8.836 1 93.62 50 HIS B O 1
ATOM 1330 N N . ALA B 1 51 ? -6.895 -8.789 -8.141 1 93.38 51 ALA B N 1
ATOM 1331 C CA . ALA B 1 51 ? -5.66 -9.547 -7.941 1 93.38 51 ALA B CA 1
ATOM 1332 C C . ALA B 1 51 ? -5.859 -10.664 -6.922 1 93.38 51 ALA B C 1
ATOM 1334 O O . ALA B 1 51 ? -5.406 -11.789 -7.133 1 93.38 51 ALA B O 1
ATOM 1335 N N . TYR B 1 52 ? -6.625 -10.359 -5.867 1 93.75 52 TYR B N 1
ATOM 1336 C CA . TYR B 1 52 ? -6.883 -11.344 -4.828 1 93.75 52 TYR B CA 1
ATOM 1337 C C . TYR B 1 52 ? -7.672 -12.523 -5.383 1 93.75 52 TYR B C 1
ATOM 1339 O O . TYR B 1 52 ? -7.344 -13.68 -5.117 1 93.75 52 TYR B O 1
ATOM 1347 N N . ALA B 1 53 ? -8.719 -12.219 -6.102 1 96.12 53 ALA B N 1
ATOM 1348 C CA . ALA B 1 53 ? -9.609 -13.25 -6.617 1 96.12 53 ALA B CA 1
ATOM 1349 C C . ALA B 1 53 ? -8.844 -14.273 -7.457 1 96.12 53 ALA B C 1
ATOM 1351 O O . ALA B 1 53 ? -9.016 -15.477 -7.289 1 96.12 53 ALA B O 1
ATOM 1352 N N . TYR B 1 54 ? -8.016 -13.812 -8.289 1 97.75 54 TYR B N 1
ATOM 1353 C CA . TYR B 1 54 ? -7.289 -14.711 -9.18 1 97.75 54 TYR B CA 1
ATOM 1354 C C . TYR B 1 54 ? -6.141 -15.391 -8.438 1 97.75 54 TYR B C 1
ATOM 1356 O O . TYR B 1 54 ? -5.824 -16.562 -8.711 1 97.75 54 TYR B O 1
ATOM 1364 N N . ALA B 1 55 ? -5.469 -14.664 -7.551 1 97 55 ALA B N 1
ATOM 1365 C CA . ALA B 1 55 ? -4.461 -15.297 -6.707 1 97 55 ALA B CA 1
ATOM 1366 C C . ALA B 1 55 ? -5.059 -16.453 -5.91 1 97 55 ALA B C 1
ATOM 1368 O O . ALA B 1 55 ? -4.488 -17.547 -5.871 1 97 55 ALA B O 1
ATOM 1369 N N . HIS B 1 56 ? -6.215 -16.219 -5.328 1 96.88 56 HIS B N 1
ATOM 1370 C CA . HIS B 1 56 ? -6.918 -17.203 -4.516 1 96.88 56 HIS B CA 1
ATOM 1371 C C . HIS B 1 56 ? -7.336 -18.406 -5.352 1 96.88 56 HIS B C 1
ATOM 1373 O O . HIS B 1 56 ? -7.34 -19.531 -4.855 1 96.88 56 HIS B O 1
ATOM 1379 N N . LYS B 1 57 ? -7.648 -18.156 -6.578 1 97.38 57 LYS B N 1
ATOM 1380 C CA . LYS B 1 57 ? -8.094 -19.172 -7.508 1 97.38 57 LYS B CA 1
ATOM 1381 C C . LYS B 1 57 ? -6.969 -20.156 -7.832 1 97.38 57 LYS B C 1
ATOM 1383 O O . LYS B 1 57 ? -7.191 -21.359 -7.922 1 97.38 57 LYS B O 1
ATOM 1388 N N . ILE B 1 58 ? -5.73 -19.641 -7.988 1 97.38 58 ILE B N 1
ATOM 1389 C CA . ILE B 1 58 ? -4.664 -20.516 -8.469 1 97.38 58 ILE B CA 1
ATOM 1390 C C . ILE B 1 58 ? -3.934 -21.141 -7.285 1 97.38 58 ILE B C 1
ATOM 1392 O O . ILE B 1 58 ? -3.182 -22.094 -7.449 1 97.38 58 ILE B O 1
ATOM 1396 N N . LYS B 1 59 ? -4.148 -20.625 -6.133 1 97.38 59 LYS B N 1
ATOM 1397 C CA . LYS B 1 59 ? -3.447 -21.031 -4.918 1 97.38 59 LYS B CA 1
ATOM 1398 C C . LYS B 1 59 ? -3.549 -22.547 -4.703 1 97.38 59 LYS B C 1
ATOM 1400 O O . LYS B 1 59 ? -2.535 -23.219 -4.527 1 97.38 59 LYS B O 1
ATOM 1405 N N . PRO B 1 60 ? -4.723 -23.172 -4.82 1 96.62 60 PRO B N 1
ATOM 1406 C CA . PRO B 1 60 ? -4.824 -24.625 -4.582 1 96.62 60 PRO B CA 1
ATOM 1407 C C . PRO B 1 60 ? -4.055 -25.438 -5.613 1 96.62 60 PRO B C 1
ATOM 1409 O O . PRO B 1 60 ? -3.482 -26.484 -5.277 1 96.62 60 PRO B O 1
ATOM 1412 N N . THR B 1 61 ? -4.082 -25.016 -6.82 1 96.94 61 THR B N 1
ATOM 1413 C CA . THR B 1 61 ? -3.393 -25.734 -7.887 1 96.94 61 THR B CA 1
ATOM 1414 C C . THR B 1 61 ? -1.884 -25.734 -7.648 1 96.94 61 THR B C 1
ATOM 1416 O O . THR B 1 61 ? -1.211 -26.734 -7.875 1 96.94 61 THR B O 1
ATOM 1419 N N . LEU B 1 62 ? -1.37 -24.625 -7.16 1 97.56 62 LEU B N 1
ATOM 1420 C CA . LEU B 1 62 ? 0.054 -24.531 -6.855 1 97.56 62 LEU B CA 1
ATOM 1421 C C . LEU B 1 62 ? 0.441 -25.5 -5.75 1 97.56 62 LEU B C 1
ATOM 1423 O O . LEU B 1 62 ? 1.495 -26.141 -5.816 1 97.56 62 LEU B O 1
ATOM 1427 N N . ASP B 1 63 ? -0.415 -25.562 -4.789 1 96.81 63 ASP B N 1
ATOM 1428 C CA . ASP B 1 63 ? -0.192 -26.516 -3.701 1 96.81 63 ASP B CA 1
ATOM 1429 C C . ASP B 1 63 ? -0.211 -27.953 -4.215 1 96.81 63 ASP B C 1
ATOM 1431 O O . ASP B 1 63 ? 0.671 -28.734 -3.885 1 96.81 63 ASP B O 1
ATOM 1435 N N . LEU B 1 64 ? -1.179 -28.297 -5.047 1 96.12 64 LEU B N 1
ATOM 1436 C CA . LEU B 1 64 ? -1.357 -29.656 -5.582 1 96.12 64 LEU B CA 1
ATOM 1437 C C . LEU B 1 64 ? -0.146 -30.078 -6.406 1 96.12 64 LEU B C 1
ATOM 1439 O O . LEU B 1 64 ? 0.249 -31.234 -6.387 1 96.12 64 LEU B O 1
ATOM 1443 N N . LEU B 1 65 ? 0.469 -29.125 -7.055 1 97.5 65 LEU B N 1
ATOM 1444 C CA . LEU B 1 65 ? 1.541 -29.469 -7.984 1 97.5 65 LEU B CA 1
ATOM 1445 C C . LEU B 1 65 ? 2.906 -29.281 -7.332 1 97.5 65 LEU B C 1
ATOM 1447 O O . LEU B 1 65 ? 3.939 -29.391 -8 1 97.5 65 LEU B O 1
ATOM 1451 N N . GLY B 1 66 ? 2.863 -28.938 -6.051 1 97.06 66 GLY B N 1
ATOM 1452 C CA . GLY B 1 66 ? 4.094 -28.875 -5.281 1 97.06 66 GLY B CA 1
ATOM 1453 C C . GLY B 1 66 ? 4.93 -27.641 -5.59 1 97.06 66 GLY B C 1
ATOM 1454 O O . GLY B 1 66 ? 6.156 -27.672 -5.465 1 97.06 66 GLY B O 1
ATOM 1455 N N . LEU B 1 67 ? 4.363 -26.656 -6.086 1 97.25 67 LEU B N 1
ATOM 1456 C CA . LEU B 1 67 ? 5.059 -25.391 -6.285 1 97.25 67 LEU B CA 1
ATOM 1457 C C . LEU B 1 67 ? 5.086 -24.578 -4.996 1 97.25 67 LEU B C 1
ATOM 1459 O O . LEU B 1 67 ? 4.426 -23.547 -4.898 1 97.25 67 LEU B O 1
ATOM 1463 N N . ASN B 1 68 ? 5.938 -24.953 -4.086 1 96.12 68 ASN B N 1
ATOM 1464 C CA . ASN B 1 68 ? 5.891 -24.469 -2.709 1 96.12 68 ASN B CA 1
ATOM 1465 C C . ASN B 1 68 ? 6.309 -23.016 -2.615 1 96.12 68 ASN B C 1
ATOM 1467 O O . ASN B 1 68 ? 5.703 -22.234 -1.874 1 96.12 68 ASN B O 1
ATOM 1471 N N . VAL B 1 69 ? 7.363 -22.656 -3.332 1 95.81 69 VAL B N 1
ATOM 1472 C CA . VAL B 1 69 ? 7.828 -21.281 -3.279 1 95.81 69 VAL B CA 1
ATOM 1473 C C . VAL B 1 69 ? 6.762 -20.344 -3.857 1 95.81 69 VAL B C 1
ATOM 1475 O O . VAL B 1 69 ? 6.422 -19.328 -3.252 1 95.81 69 VAL B O 1
ATOM 1478 N N . ALA B 1 70 ? 6.215 -20.719 -5.012 1 97.31 70 ALA B N 1
ATOM 1479 C CA . ALA B 1 70 ? 5.145 -19.938 -5.617 1 97.31 70 ALA B CA 1
ATOM 1480 C C . ALA B 1 70 ? 3.93 -19.859 -4.695 1 97.31 70 ALA B C 1
ATOM 1482 O O . ALA B 1 70 ? 3.266 -18.828 -4.617 1 97.31 70 ALA B O 1
ATOM 1483 N N . PHE B 1 71 ? 3.633 -20.953 -3.984 1 96.88 71 PHE B N 1
ATOM 1484 C CA . PHE B 1 71 ? 2.516 -21 -3.047 1 96.88 71 PHE B CA 1
ATOM 1485 C C . PHE B 1 71 ? 2.699 -19.984 -1.934 1 96.88 71 PHE B C 1
ATOM 1487 O O . PHE B 1 71 ? 1.789 -19.203 -1.641 1 96.88 71 PHE B O 1
ATOM 1494 N N . GLU B 1 72 ? 3.838 -19.891 -1.355 1 95.75 72 GLU B N 1
ATOM 1495 C CA . GLU B 1 72 ? 4.125 -18.922 -0.291 1 95.75 72 GLU B CA 1
ATOM 1496 C C . GLU B 1 72 ? 4.051 -17.5 -0.803 1 95.75 72 GLU B C 1
ATOM 1498 O O . GLU B 1 72 ? 3.572 -16.594 -0.099 1 95.75 72 GLU B O 1
ATOM 1503 N N . GLU B 1 73 ? 4.551 -17.344 -1.98 1 96 73 GLU B N 1
ATOM 1504 C CA . GLU B 1 73 ? 4.555 -16.016 -2.564 1 96 73 GLU B CA 1
ATOM 1505 C C . GLU B 1 73 ? 3.141 -15.555 -2.91 1 96 73 GLU B C 1
ATOM 1507 O O . GLU B 1 73 ? 2.826 -14.367 -2.814 1 96 73 GLU B O 1
ATOM 1512 N N . ILE B 1 74 ? 2.258 -16.5 -3.305 1 96.69 74 ILE B N 1
ATOM 1513 C CA . ILE B 1 74 ? 0.857 -16.172 -3.547 1 96.69 74 ILE B CA 1
ATOM 1514 C C . ILE B 1 74 ? 0.202 -15.711 -2.244 1 96.69 74 ILE B C 1
ATOM 1516 O O . ILE B 1 74 ? -0.637 -14.805 -2.248 1 96.69 74 ILE B O 1
ATOM 1520 N N . LEU B 1 75 ? 0.595 -16.375 -1.146 1 94 75 LEU B N 1
ATOM 1521 C CA . LEU B 1 75 ? 0.091 -15.945 0.157 1 94 75 LEU B CA 1
ATOM 1522 C C . LEU B 1 75 ? 0.503 -14.516 0.462 1 94 75 LEU B C 1
ATOM 1524 O O . LEU B 1 75 ? -0.289 -13.734 1 1 94 75 LEU B O 1
ATOM 1528 N N . GLN B 1 76 ? 1.712 -14.18 0.072 1 88.5 76 GLN B N 1
ATOM 1529 C CA . GLN B 1 76 ? 2.189 -12.812 0.246 1 88.5 76 GLN B CA 1
ATOM 1530 C C . GLN B 1 76 ? 1.386 -11.836 -0.608 1 88.5 76 GLN B C 1
ATOM 1532 O O . GLN B 1 76 ? 1.039 -10.742 -0.151 1 88.5 76 GLN B O 1
ATOM 1537 N N . LEU B 1 77 ? 1.146 -12.242 -1.791 1 91 77 LEU B N 1
ATOM 1538 C CA . LEU B 1 77 ? 0.361 -11.414 -2.705 1 91 77 LEU B CA 1
ATOM 1539 C C . LEU B 1 77 ? -1.05 -11.203 -2.166 1 91 77 LEU B C 1
ATOM 1541 O O . LEU B 1 77 ? -1.56 -10.078 -2.178 1 91 77 LEU B O 1
ATOM 1545 N N . GLU B 1 78 ? -1.669 -12.32 -1.646 1 91 78 GLU B N 1
ATOM 1546 C CA . GLU B 1 78 ? -2.998 -12.203 -1.057 1 91 78 GLU B CA 1
ATOM 1547 C C . GLU B 1 78 ? -2.99 -11.258 0.141 1 91 78 GLU B C 1
ATOM 1549 O O . GLU B 1 78 ? -3.912 -10.453 0.312 1 91 78 GLU B O 1
ATOM 1554 N N . ALA B 1 79 ? -1.996 -11.266 0.931 1 83.81 79 ALA B N 1
ATOM 1555 C CA . ALA B 1 79 ? -1.862 -10.391 2.09 1 83.81 79 ALA B CA 1
ATOM 1556 C C . ALA B 1 79 ? -1.757 -8.93 1.663 1 83.81 79 ALA B C 1
ATOM 1558 O O . ALA B 1 79 ? -2.365 -8.047 2.279 1 83.81 79 ALA B O 1
ATOM 1559 N N . TRP B 1 80 ? -1.008 -8.758 0.651 1 80.5 80 TRP B N 1
ATOM 1560 C CA . TRP B 1 80 ? -0.841 -7.41 0.115 1 80.5 80 TRP B CA 1
ATOM 1561 C C . TRP B 1 80 ? -2.178 -6.836 -0.34 1 80.5 80 TRP B C 1
ATOM 1563 O O . TRP B 1 80 ? -2.453 -5.652 -0.137 1 80.5 80 TRP B O 1
ATOM 1573 N N . THR B 1 81 ? -2.949 -7.648 -1.036 1 82.38 81 THR B N 1
ATOM 1574 C CA . THR B 1 81 ? -4.227 -7.164 -1.55 1 82.38 81 THR B CA 1
ATOM 1575 C C . THR B 1 81 ? -5.148 -6.754 -0.406 1 82.38 81 THR B C 1
ATOM 1577 O O . THR B 1 81 ? -6.062 -5.945 -0.597 1 82.38 81 THR B O 1
ATOM 1580 N N . LYS B 1 82 ? -4.93 -7.258 0.705 1 75.25 82 LYS B N 1
ATOM 1581 C CA . LYS B 1 82 ? -5.77 -6.945 1.859 1 75.25 82 LYS B CA 1
ATOM 1582 C C . LYS B 1 82 ? -5.324 -5.648 2.529 1 75.25 82 LYS B C 1
ATOM 1584 O O . LYS B 1 82 ? -6.109 -5 3.221 1 75.25 82 LYS B O 1
ATOM 1589 N N . THR B 1 83 ? -4.105 -5.32 2.348 1 64.19 83 THR B N 1
ATOM 1590 C CA . THR B 1 83 ? -3.559 -4.129 2.99 1 64.19 83 THR B CA 1
ATOM 1591 C C . THR B 1 83 ? -4 -2.867 2.254 1 64.19 83 THR B C 1
ATOM 1593 O O . THR B 1 83 ? -4.137 -1.804 2.863 1 64.19 83 THR B O 1
ATOM 1596 N N . GLU B 1 84 ? -4.07 -2.824 0.831 1 55.94 84 GLU B N 1
ATOM 1597 C CA . GLU B 1 84 ? -4.387 -1.645 0.033 1 55.94 84 GLU B CA 1
ATOM 1598 C C . GLU B 1 84 ? -5.66 -0.965 0.534 1 55.94 84 GLU B C 1
ATOM 1600 O O . GLU B 1 84 ? -5.805 0.254 0.422 1 55.94 84 GLU B O 1
ATOM 1605 N N . GLY B 1 85 ? -6.617 -1.722 0.983 1 53.22 85 GLY B N 1
ATOM 1606 C CA . GLY B 1 85 ? -7.711 -0.963 1.567 1 53.22 85 GLY B CA 1
ATOM 1607 C C . GLY B 1 85 ? -7.25 0.272 2.316 1 53.22 85 GLY B C 1
ATOM 1608 O O . GLY B 1 85 ? -7.992 1.249 2.432 1 53.22 85 GLY B O 1
ATOM 1609 N N . LYS B 1 86 ? -6.02 0.242 2.434 1 56.56 86 LYS B N 1
ATOM 1610 C CA . LYS B 1 86 ? -5.527 1.311 3.299 1 56.56 86 LYS B CA 1
ATOM 1611 C C . LYS B 1 86 ? -5.242 2.578 2.5 1 56.56 86 LYS B C 1
ATOM 1613 O O . LYS B 1 86 ? -5.184 3.674 3.062 1 56.56 86 LYS B O 1
ATOM 1618 N N . LYS B 1 87 ? -5.074 2.363 1.055 1 59.69 87 LYS B N 1
ATOM 1619 C CA . LYS B 1 87 ? -4.824 3.58 0.29 1 59.69 87 LYS B CA 1
ATOM 1620 C C . LYS B 1 87 ? -6.023 4.523 0.344 1 59.69 87 LYS B C 1
ATOM 1622 O O . LYS B 1 87 ? -5.867 5.727 0.556 1 59.69 87 LYS B O 1
ATOM 1627 N N . LYS B 1 88 ? -7.254 3.959 -0.194 1 58.69 88 LYS B N 1
ATOM 1628 C CA . LYS B 1 88 ? -8.453 4.781 -0.093 1 58.69 88 LYS B CA 1
ATOM 1629 C C . LYS B 1 88 ? -8.547 5.453 1.273 1 58.69 88 LYS B C 1
ATOM 1631 O O . LYS B 1 88 ? -8.906 6.629 1.37 1 58.69 88 LYS B O 1
ATOM 1636 N N . ASP B 1 89 ? -7.945 4.715 2.059 1 74.69 89 ASP B N 1
ATOM 1637 C CA . ASP B 1 89 ? -7.941 5.191 3.438 1 74.69 89 ASP B CA 1
ATOM 1638 C C . ASP B 1 89 ? -6.949 6.336 3.621 1 74.69 89 ASP B C 1
ATOM 1640 O O . ASP B 1 89 ? -7.242 7.316 4.309 1 74.69 89 ASP B O 1
ATOM 1644 N N . ILE B 1 90 ? -6.051 6.328 2.557 1 82.69 90 ILE B N 1
ATOM 1645 C CA . ILE B 1 90 ? -5.016 7.332 2.771 1 82.69 90 ILE B CA 1
ATOM 1646 C C . ILE B 1 90 ? -5.441 8.656 2.148 1 82.69 90 ILE B C 1
ATOM 1648 O O . ILE B 1 90 ? -5.148 9.727 2.688 1 82.69 90 ILE B O 1
ATOM 1652 N N . GLU B 1 91 ? -6.117 8.516 1.046 1 86 91 GLU B N 1
ATOM 1653 C CA . GLU B 1 91 ? -6.645 9.719 0.407 1 86 91 GLU B CA 1
ATOM 1654 C C . GLU B 1 91 ? -7.652 10.422 1.309 1 86 91 GLU B C 1
ATOM 1656 O O . GLU B 1 91 ? -7.652 11.648 1.41 1 86 91 GLU B O 1
ATOM 1661 N N . ASP B 1 92 ? -8.422 9.688 1.94 1 89.56 92 ASP B N 1
ATOM 1662 C CA . ASP B 1 92 ? -9.391 10.258 2.871 1 89.56 92 ASP B CA 1
ATOM 1663 C C . ASP B 1 92 ? -8.695 10.867 4.086 1 89.56 92 ASP B C 1
ATOM 1665 O O . ASP B 1 92 ? -9.102 11.93 4.566 1 89.56 92 ASP B O 1
ATOM 1669 N N . THR B 1 93 ? -7.746 10.125 4.539 1 92.56 93 THR B N 1
ATOM 1670 C CA . THR B 1 93 ? -6.953 10.633 5.652 1 92.56 93 THR B CA 1
ATOM 1671 C C . THR B 1 93 ? -6.305 11.969 5.293 1 92.56 93 THR B C 1
ATOM 1673 O O . THR B 1 93 ? -6.355 12.922 6.07 1 92.56 93 THR B O 1
ATOM 1676 N N . PHE B 1 94 ? -5.82 12.016 4.043 1 96 94 PHE B N 1
ATOM 1677 C CA . PHE B 1 94 ? -5.195 13.25 3.59 1 96 94 PHE B CA 1
ATOM 1678 C C . PHE B 1 94 ? -6.219 14.375 3.496 1 96 94 PHE B C 1
ATOM 1680 O O . PHE B 1 94 ? -5.938 15.516 3.883 1 96 94 PHE B O 1
ATOM 1687 N N . LYS B 1 95 ? -7.281 14.086 2.996 1 95.94 95 LYS B N 1
ATOM 1688 C CA . LYS B 1 95 ? -8.336 15.086 2.891 1 95.94 95 LYS B CA 1
ATOM 1689 C C . LYS B 1 95 ? -8.703 15.641 4.266 1 95.94 95 LYS B C 1
ATOM 1691 O O . LYS B 1 95 ? -8.906 16.844 4.422 1 95.94 95 LYS B O 1
ATOM 1696 N N . SER B 1 96 ? -8.867 14.758 5.207 1 96.31 96 SER B N 1
ATOM 1697 C CA . SER B 1 96 ? -9.156 15.172 6.574 1 96.31 96 SER B CA 1
ATOM 1698 C C . SER B 1 96 ? -8.07 16.094 7.113 1 96.31 96 SER B C 1
ATOM 1700 O O . SER B 1 96 ? -8.375 17.156 7.68 1 96.31 96 SER B O 1
ATOM 1702 N N . ILE B 1 97 ? -6.809 15.758 6.906 1 97.5 97 ILE B N 1
ATOM 1703 C CA . ILE B 1 97 ? -5.672 16.578 7.328 1 97.5 97 ILE B CA 1
ATOM 1704 C C . ILE B 1 97 ? -5.754 17.953 6.676 1 97.5 97 ILE B C 1
ATOM 1706 O O . ILE B 1 97 ? -5.629 18.969 7.352 1 97.5 97 ILE B O 1
ATOM 1710 N N . LYS B 1 98 ? -5.914 17.922 5.406 1 97.62 98 LYS B N 1
ATOM 1711 C CA . LYS B 1 98 ? -5.992 19.156 4.629 1 97.62 98 LYS B CA 1
ATOM 1712 C C . LYS B 1 98 ? -7.094 20.078 5.156 1 97.62 98 LYS B C 1
ATOM 1714 O O . LYS B 1 98 ? -6.879 21.281 5.328 1 97.62 98 LYS B O 1
ATOM 1719 N N . ASN B 1 99 ? -8.234 19.547 5.398 1 97.88 99 ASN B N 1
ATOM 1720 C CA . ASN B 1 99 ? -9.352 20.344 5.898 1 97.88 99 ASN B CA 1
ATOM 1721 C C . ASN B 1 99 ? -9.047 20.938 7.266 1 97.88 99 ASN B C 1
ATOM 1723 O O . ASN B 1 99 ? -9.352 22.109 7.512 1 97.88 99 ASN B O 1
ATOM 1727 N N . GLN B 1 100 ? -8.5 20.156 8.156 1 97.19 100 GLN B N 1
ATOM 1728 C CA . GLN B 1 100 ? -8.141 20.641 9.484 1 97.19 100 GLN B CA 1
ATOM 1729 C C . GLN B 1 100 ? -7.129 21.781 9.391 1 97.19 100 GLN B C 1
ATOM 1731 O O . GLN B 1 100 ? -7.266 22.797 10.086 1 97.19 100 GLN B O 1
ATOM 1736 N N . ILE B 1 101 ? -6.141 21.609 8.539 1 97.75 101 ILE B N 1
ATOM 1737 C CA . ILE B 1 101 ? -5.102 22.609 8.383 1 97.75 101 ILE B CA 1
ATOM 1738 C C . ILE B 1 101 ? -5.703 23.875 7.773 1 97.75 101 ILE B C 1
ATOM 1740 O O . ILE B 1 101 ? -5.43 24.984 8.234 1 97.75 101 ILE B O 1
ATOM 1744 N N . ASN B 1 102 ? -6.496 23.719 6.789 1 97.69 102 ASN B N 1
ATOM 1745 C CA . ASN B 1 102 ? -7.141 24.859 6.16 1 97.69 102 ASN B CA 1
ATOM 1746 C C . ASN B 1 102 ? -8.016 25.625 7.148 1 97.69 102 ASN B C 1
ATOM 1748 O O . ASN B 1 102 ? -8.016 26.859 7.152 1 97.69 102 ASN B O 1
ATOM 1752 N N . ASP B 1 103 ? -8.742 24.938 7.949 1 97.88 103 ASP B N 1
ATOM 1753 C CA . ASP B 1 103 ? -9.562 25.578 8.969 1 97.88 103 ASP B CA 1
ATOM 1754 C C . ASP B 1 103 ? -8.703 26.359 9.961 1 97.88 103 ASP B C 1
ATOM 1756 O O . ASP B 1 103 ? -9.039 27.484 10.32 1 97.88 103 ASP B O 1
ATOM 1760 N N . ALA B 1 104 ? -7.668 25.75 10.383 1 98 104 ALA B N 1
ATOM 1761 C CA . ALA B 1 104 ? -6.766 26.406 11.32 1 98 104 ALA B CA 1
ATOM 1762 C C . ALA B 1 104 ? -6.121 27.641 10.68 1 98 104 ALA B C 1
ATOM 1764 O O . ALA B 1 104 ? -6.027 28.688 11.312 1 98 104 ALA B O 1
ATOM 1765 N N . VAL B 1 105 ? -5.684 27.5 9.43 1 97.81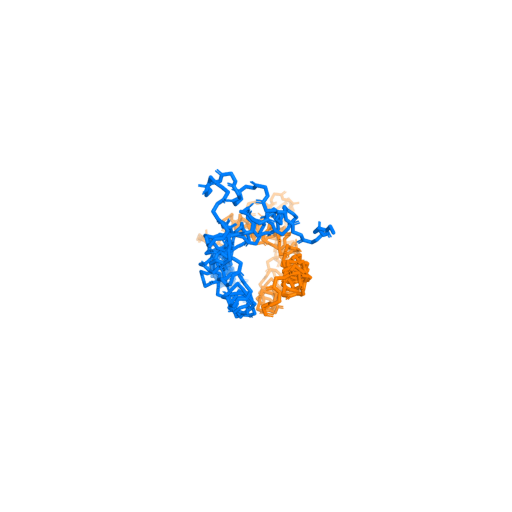 105 VAL B N 1
ATOM 1766 C CA . VAL B 1 105 ? -5.066 28.609 8.703 1 97.81 105 VAL B CA 1
ATOM 1767 C C . VAL B 1 105 ? -6.047 29.781 8.602 1 97.81 105 VAL B C 1
ATOM 1769 O O . VAL B 1 105 ? -5.691 30.922 8.891 1 97.81 105 VAL B O 1
ATOM 1772 N N . LYS B 1 106 ? -7.227 29.484 8.258 1 97.44 106 LYS B N 1
ATOM 1773 C CA . LYS B 1 106 ? -8.258 30.516 8.125 1 97.44 106 LYS B CA 1
ATOM 1774 C C . LYS B 1 106 ? -8.492 31.234 9.461 1 97.44 106 LYS B C 1
ATOM 1776 O O . LYS B 1 106 ? -8.539 32.469 9.508 1 97.44 106 LYS B O 1
ATOM 1781 N N . GLU B 1 107 ? -8.633 30.438 10.445 1 97.75 107 GLU B N 1
ATOM 1782 C CA . GLU B 1 107 ? -8.906 31 11.766 1 97.75 107 GLU B CA 1
ATOM 1783 C C . GLU B 1 107 ? -7.719 31.828 12.266 1 97.75 107 GLU B C 1
ATOM 1785 O O . GLU B 1 107 ? -7.902 32.906 12.812 1 97.75 107 GLU B O 1
ATOM 1790 N N . ILE B 1 108 ? -6.539 31.359 12.078 1 97.25 108 ILE B N 1
ATOM 1791 C CA . ILE B 1 108 ? -5.336 32.031 12.539 1 97.25 108 ILE B CA 1
ATOM 1792 C C . ILE B 1 108 ? -5.164 33.344 11.781 1 97.25 108 ILE B C 1
ATOM 1794 O O . ILE B 1 108 ? -4.844 34.406 12.375 1 97.25 108 ILE B O 1
ATOM 1798 N N . LYS B 1 109 ? -5.387 33.281 10.531 1 96.62 109 LYS B N 1
ATOM 1799 C CA . LYS B 1 109 ? -5.289 34.5 9.734 1 96.62 109 LYS B CA 1
ATOM 1800 C C . LYS B 1 109 ? -6.285 35.562 10.219 1 96.62 109 LYS B C 1
ATOM 1802 O O . LYS B 1 109 ? -5.965 36.75 10.273 1 96.62 109 LYS B O 1
ATOM 1807 N N . LYS B 1 110 ? -7.395 35.125 10.547 1 96.06 110 LYS B N 1
ATOM 1808 C CA . LYS B 1 110 ? -8.422 36.031 11.047 1 96.06 110 LYS B CA 1
ATOM 1809 C C . LYS B 1 110 ? -8.062 36.562 12.43 1 96.06 110 LYS B C 1
ATOM 1811 O O . LYS B 1 110 ? -8.148 37.781 12.68 1 96.06 110 LYS B O 1
ATOM 1816 N N . ASP B 1 111 ? -7.602 35.656 13.266 1 95.62 111 ASP B N 1
ATOM 1817 C CA . ASP B 1 111 ? -7.355 36.031 14.656 1 95.62 111 ASP B CA 1
ATOM 1818 C C . ASP B 1 111 ? -6.125 36.906 14.789 1 95.62 111 ASP B C 1
ATOM 1820 O O . ASP B 1 111 ? -6.055 37.75 15.688 1 95.62 111 ASP B O 1
ATOM 1824 N N . PHE B 1 112 ? -5.184 36.75 13.93 1 94.81 112 PHE B N 1
ATOM 1825 C CA . PHE B 1 112 ? -3.908 37.438 14.094 1 94.81 112 PHE B CA 1
ATOM 1826 C C . PHE B 1 112 ? -3.664 38.406 12.938 1 94.81 112 PHE B C 1
ATOM 1828 O O . PHE B 1 112 ? -2.58 38.969 12.828 1 94.81 112 PHE B O 1
ATOM 1835 N N . ASP B 1 113 ? -4.68 38.562 12.211 1 92.31 113 ASP B N 1
ATOM 1836 C CA . ASP B 1 113 ? -4.641 39.531 11.102 1 92.31 113 ASP B CA 1
ATOM 1837 C C . ASP B 1 113 ? -3.443 39.25 10.195 1 92.31 113 ASP B C 1
ATOM 1839 O O . ASP B 1 113 ? -2.631 40.125 9.945 1 92.31 113 ASP B O 1
ATOM 1843 N N . LEU B 1 114 ? -3.266 38.062 9.898 1 90.12 114 LEU B N 1
ATOM 1844 C CA . LEU B 1 114 ? -2.205 37.625 8.992 1 90.12 114 LEU B CA 1
ATOM 1845 C C . LEU B 1 114 ? -2.732 37.469 7.574 1 90.12 114 LEU B C 1
ATOM 1847 O O . LEU B 1 114 ? -3.92 37.219 7.375 1 90.12 114 LEU B O 1
#

Foldseek 3Di:
DDPQWAQVLVCVVVVNDVVSSVVLVVCCVPPLVVLVVQLVVCVVVVVLVRNLVSLVVCLVSCVNGVVVVVNVVSVVSNVVSVCCVCVVVVVVVVVVVVVVVVVVVVVCCVVVVD/DDPQWAQVLVCVVVVNDPVSSVVLVVCCVPPLVVLVVQLVVCVVVVVLVRNLVSLVVCLVSCVNGVVVVVNVVSVVSNVVSVCCVCVVVVVVVVVVVVVVVVVVVVVCCVVVVD

Secondary structure (DSSP, 8-state):
--SS---HHHHHHHTS-HHHHHHHHHHHHHHHHHHHHHHHHHHHTT-HHHHHHHHHHHHHHHHHTT-HHHHHHHHHHHHHHHHTHHHHHHHHHHHHHHHHHHHHHHHHHHHHT-/--SS---HHHHHHHTS-HHHHHHHHHHHHHHHHHHHHHHHHHHHTT-HHHHHHHHHHHHHHHHHTT-HHHHHHHHHHHHHHHHTHHHHHHHHHHHHHHHHHHHHHHHHHHHHT-

Sequence (228 aa):
MALNYNLSKVYALSDNDSEFVNEILTLFVTEVPEDLAQIKEGIKKKDHKHAYAYAHKIKPTLDLLGLNVAFEEILQLEAWTKTEGKKKDIEDTFKSIKNQINDAVKEIKKDFDLMALNYNLSKVYALSDNDSEFVNEILTLFVTEVPEDLAQIKEGIKKKDHKHAYAYAHKIKPTLDLLGLNVAFEEILQLEAWTKTEGKKKDIEDTFKSIKNQINDAVKEIKKDFDL

Radius of gyration: 26.79 Å; Cα contacts (8 Å, |Δi|>4): 233; chains: 2; bounding box: 25×83×52 Å

Nearest PDB structures (foldseek):
  3myf-assembly1_A  TM=6.303E-01  e=1.091E-02  Shewanella sp. W3-18-1
  7c1i-assembly2_E  TM=8.139E-01  e=8.338E-02  Pseudomonas aeruginosa
  3sf4-assembly2_B  TM=7.604E-01  e=7.045E+00  Homo sapiens
  6xr2-assembly1_C  TM=5.125E-01  e=3.363E+00  synthetic construct
  3myf-assembly1_A  TM=6.305E-01  e=9.461E-03  Shewanella sp. W3-18-1

pLDDT: mean 91.49, std 9.74, range [53.22, 98.06]